Protein AF-A0A822CUG7-F1 (afdb_monomer)

Solvent-accessible surface area (backbone atoms only — not comparable to full-atom values): 12292 Å² total; per-residue (Å²): 123,65,68,71,50,48,65,60,43,55,60,20,50,31,54,18,31,29,61,62,68,76,32,56,58,72,76,38,12,60,48,45,31,52,51,54,53,49,50,50,58,40,71,57,76,61,91,85,56,52,71,68,58,54,53,52,27,50,57,49,40,55,51,46,42,60,63,59,63,72,40,64,67,62,45,52,52,20,50,48,34,6,49,74,20,42,54,9,36,51,60,47,49,76,66,53,49,54,50,42,55,51,52,51,53,49,56,53,50,52,52,53,50,52,56,57,58,53,71,76,55,92,73,92,78,85,79,76,84,78,78,81,85,78,80,90,70,83,90,66,46,46,64,50,49,32,52,58,43,63,49,88,74,83,77,94,66,72,72,69,51,54,52,52,53,53,48,53,55,50,33,55,54,50,47,54,54,51,46,55,60,48,53,77,80,41,77,79,45,60,77,43,29,63,54,48,44,71,75,48,21,83,80,17,80,60,61,24,57,50,45,72,74,76,109

Nearest PDB structures (foldseek):
  4tx5-assembly1_A  TM=2.137E-01  e=1.847E+00  Homo sapiens
  8auw-assembly1_D  TM=2.332E-01  e=8.025E+00  Homo sapiens
  6jx6-assembly1_A  TM=2.321E-01  e=9.295E+00  Homo sapiens

Foldseek 3Di:
DVLVVLVLCQQLQQQLCCLAPVDRHDLALVVLLVLLVLLVVLPDDDPPDDPVSVVSSVVVNVSSCVRPVVCVPSVLSSLLNNQLFLSSVLSDDPVSNVVSVVVVVVVVVVVVVVVVVVVVDDDDDDPDPPDDDDDDDDCCDSVNSSVPSSDPPDDDDPPVVVVVVVLQVVLVVVSVVLSVVVCVPDRHDNVCSVVSLVVCLVVNVPVSVVSVVVD

Sequence (215 aa):
MILSQLHLVLRPFFHATKAMSGRRYPSMGIAFYLLTRLKYFLQHHDKKESLMVKHFKQLLLAKFLYYFETDDDQMSLLKVHAYFDPVGFAALTDVEKRSVEQSIKIMVADEIFHSTEVTTTLLPTTTTIITTNTTNKSNTSAIDLFNEAIGEAAYEGSTIRQNTKATIINDIYNYRNYVTHFNLKHKPDIALSSIFWQSYGQQLPILGKLAQKIL

pLDDT: mean 70.35, std 17.79, range [28.02, 90.31]

Secondary structure (DSSP, 8-state):
-HHHHHHHHHHHHHHHHHHHHSSSS---HHHHHHHHHHHHHHH---TT--HHHHHHHHHHHHHHIIIIIS-HHHHHHHHHHHHTSHHHHHHS-HHHHHHHHHHHHHHHHHHHHHHHHHTTS---------------S----HHHHHHHHH-----S-HHHHHHHHHHHHHHHHHHHHHHHHHHTT----TTHHHHHHHHHGGG-TTHHHHHHHH-

Structure (mmCIF, N/CA/C/O backbone):
data_AF-A0A822CUG7-F1
#
_entry.id   AF-A0A822CUG7-F1
#
loop_
_atom_site.group_PDB
_atom_site.id
_atom_site.type_symbol
_atom_site.label_atom_id
_atom_site.label_alt_id
_atom_site.label_comp_id
_atom_site.label_asym_id
_atom_site.label_entity_id
_atom_site.label_seq_id
_atom_site.pdbx_PDB_ins_code
_atom_site.Cartn_x
_atom_site.Cartn_y
_atom_site.Cartn_z
_atom_site.occupancy
_atom_site.B_iso_or_equiv
_atom_site.auth_seq_id
_atom_site.auth_comp_id
_atom_site.auth_asym_id
_atom_site.auth_atom_id
_atom_site.pdbx_PDB_model_num
ATOM 1 N N . MET A 1 1 ? -16.943 4.090 17.040 1.00 54.12 1 MET A N 1
ATOM 2 C CA . MET A 1 1 ? -17.708 4.176 15.775 1.00 54.12 1 MET A CA 1
ATOM 3 C C . MET A 1 1 ? -16.882 3.847 14.519 1.00 54.12 1 MET A C 1
ATOM 5 O O . MET A 1 1 ? -17.454 3.313 13.587 1.00 54.12 1 MET A O 1
ATOM 9 N N . ILE A 1 2 ? -15.556 4.071 14.483 1.00 58.47 2 ILE A N 1
ATOM 10 C CA . ILE A 1 2 ? -14.697 3.723 13.320 1.00 58.47 2 ILE A CA 1
ATOM 11 C C . ILE A 1 2 ? -14.286 2.236 13.287 1.00 58.47 2 ILE A C 1
ATOM 13 O O . ILE A 1 2 ? -14.299 1.608 12.234 1.00 58.47 2 ILE A O 1
ATOM 17 N N . LEU A 1 3 ? -13.967 1.637 14.442 1.00 57.03 3 LEU A N 1
ATOM 18 C CA . LEU A 1 3 ? -13.530 0.234 14.514 1.00 57.03 3 LEU A CA 1
ATOM 19 C C . LEU A 1 3 ? -14.587 -0.753 13.989 1.00 57.03 3 LEU A C 1
ATOM 21 O O . LEU A 1 3 ? -14.257 -1.655 13.226 1.00 57.03 3 LEU A O 1
ATOM 25 N N . SER A 1 4 ? -15.857 -0.568 14.362 1.00 56.31 4 SER A N 1
ATOM 26 C CA . SER A 1 4 ? -16.959 -1.426 13.908 1.00 56.31 4 SER A CA 1
ATOM 27 C C . SER A 1 4 ? -17.117 -1.408 12.386 1.00 56.31 4 SER A C 1
ATOM 29 O O . SER A 1 4 ? -17.397 -2.444 11.794 1.00 56.31 4 SER A O 1
ATOM 31 N N . GLN A 1 5 ? -16.865 -0.263 11.745 1.00 64.62 5 GLN A N 1
ATOM 32 C CA . GLN A 1 5 ? -16.886 -0.139 10.288 1.00 64.62 5 GLN A CA 1
ATOM 33 C C . GLN A 1 5 ? -15.678 -0.813 9.634 1.00 64.62 5 GLN A C 1
ATOM 35 O O . GLN A 1 5 ? -15.817 -1.436 8.589 1.00 64.62 5 GLN A O 1
ATOM 40 N N . LEU A 1 6 ? -14.503 -0.769 10.263 1.00 63.19 6 LEU A N 1
ATOM 41 C CA . LEU A 1 6 ? -13.299 -1.406 9.729 1.00 63.19 6 LEU A CA 1
ATOM 42 C C . LEU A 1 6 ? -13.467 -2.929 9.576 1.00 63.19 6 LEU A C 1
ATOM 44 O O . LEU A 1 6 ? -13.055 -3.501 8.568 1.00 63.19 6 LEU A O 1
ATOM 48 N N . HIS A 1 7 ? -14.143 -3.578 10.530 1.00 65.88 7 HIS A N 1
ATOM 49 C CA . HIS A 1 7 ? -14.498 -4.999 10.427 1.00 65.88 7 HIS A CA 1
ATOM 50 C C . HIS A 1 7 ? -15.325 -5.314 9.176 1.00 65.88 7 HIS A C 1
ATOM 52 O O . HIS A 1 7 ? -15.129 -6.353 8.544 1.00 65.88 7 HIS A O 1
ATOM 58 N N . LEU A 1 8 ? -16.242 -4.406 8.837 1.00 61.25 8 LEU A N 1
ATOM 59 C CA . LEU A 1 8 ? -17.120 -4.521 7.681 1.00 61.25 8 LEU A CA 1
ATOM 60 C C . LEU A 1 8 ? -16.387 -4.254 6.367 1.00 61.25 8 LEU A C 1
ATOM 62 O O . LEU A 1 8 ? -16.899 -4.645 5.335 1.00 61.25 8 LEU A O 1
ATOM 66 N N . VAL A 1 9 ? -15.205 -3.633 6.375 1.00 68.12 9 VAL A N 1
ATOM 67 C CA . VAL A 1 9 ? -14.460 -3.301 5.147 1.00 68.12 9 VAL A CA 1
ATOM 68 C C . VAL A 1 9 ? -13.380 -4.335 4.827 1.00 68.12 9 VAL A C 1
ATOM 70 O O . VAL A 1 9 ? -13.188 -4.669 3.662 1.00 68.12 9 VAL A O 1
ATOM 73 N N . LEU A 1 10 ? -12.694 -4.887 5.836 1.00 68.25 10 LEU A N 1
ATOM 74 C CA . LEU A 1 10 ? -11.539 -5.772 5.616 1.00 68.25 10 LEU A CA 1
ATOM 75 C C . LEU A 1 10 ? -11.879 -7.034 4.813 1.00 68.25 10 LEU A C 1
ATOM 77 O O . LEU A 1 10 ? -11.175 -7.380 3.865 1.00 68.25 10 LEU A O 1
ATOM 81 N N . ARG A 1 11 ? -12.962 -7.722 5.187 1.00 69.00 11 ARG A N 1
ATOM 82 C CA . ARG A 1 11 ? -13.379 -8.962 4.521 1.00 69.00 11 ARG A CA 1
ATOM 83 C C . ARG A 1 11 ? -13.872 -8.694 3.090 1.00 69.00 11 ARG A C 1
ATOM 85 O O . ARG A 1 11 ? -13.393 -9.375 2.183 1.00 69.00 11 ARG A O 1
ATOM 92 N N . PRO A 1 12 ? -14.754 -7.709 2.850 1.00 62.31 12 PRO A N 1
ATOM 93 C CA . PRO A 1 12 ? -15.119 -7.303 1.497 1.00 62.31 12 PRO A CA 1
ATOM 94 C C . PRO A 1 12 ? -13.949 -6.923 0.608 1.00 62.31 12 PRO A C 1
ATOM 96 O O . PRO A 1 12 ? -13.854 -7.405 -0.515 1.00 62.31 12 PRO A O 1
ATOM 99 N N . PHE A 1 13 ? -13.029 -6.108 1.121 1.00 68.69 13 PHE A N 1
ATOM 100 C CA . PHE A 1 13 ? -11.872 -5.642 0.366 1.00 68.69 13 PHE A CA 1
ATOM 101 C C . PHE A 1 13 ? -10.978 -6.800 -0.096 1.00 68.69 13 PHE A C 1
ATOM 103 O O . PHE A 1 13 ? -10.557 -6.838 -1.254 1.00 68.69 13 PHE A O 1
ATOM 110 N N . PHE A 1 14 ? -10.749 -7.779 0.784 1.00 70.94 14 PHE A N 1
ATOM 111 C CA . PHE A 1 14 ? -10.034 -9.008 0.450 1.00 70.94 14 PHE A CA 1
ATOM 112 C C . PHE A 1 14 ? -10.728 -9.788 -0.675 1.00 70.94 14 PHE A C 1
ATOM 114 O O . PHE A 1 14 ? -10.104 -10.108 -1.687 1.00 70.94 14 PHE A O 1
ATOM 121 N N . HIS A 1 15 ? -12.022 -10.084 -0.522 1.00 65.88 15 HIS A N 1
ATOM 122 C CA . HIS A 1 15 ? -12.757 -10.880 -1.509 1.00 65.88 15 HIS A CA 1
ATOM 123 C C . HIS A 1 15 ? -12.846 -10.176 -2.859 1.00 65.88 15 HIS A C 1
ATOM 125 O O . HIS A 1 15 ? -12.656 -10.810 -3.895 1.00 65.88 15 HIS A O 1
ATOM 131 N N . ALA A 1 16 ? -13.065 -8.866 -2.841 1.00 63.03 16 ALA A N 1
ATOM 132 C CA . ALA A 1 16 ? -13.163 -8.068 -4.041 1.00 63.03 16 ALA A CA 1
ATOM 133 C C . ALA A 1 16 ? -11.828 -8.015 -4.799 1.00 63.03 16 ALA A C 1
ATOM 135 O O . ALA A 1 16 ? -11.783 -8.258 -6.003 1.00 63.03 16 ALA A O 1
ATOM 136 N N . THR A 1 17 ? -10.712 -7.806 -4.093 1.00 65.38 17 THR A N 1
ATOM 137 C CA . THR A 1 17 ? -9.390 -7.808 -4.738 1.00 65.38 17 THR A CA 1
ATOM 138 C C . THR A 1 17 ? -9.040 -9.186 -5.299 1.00 65.38 17 THR A C 1
ATOM 140 O O . THR A 1 17 ? -8.538 -9.292 -6.426 1.00 65.38 17 THR A O 1
ATOM 143 N N . LYS A 1 18 ? -9.388 -10.246 -4.557 1.00 66.88 18 LYS A N 1
ATOM 144 C CA . LYS A 1 18 ? -9.176 -11.632 -4.982 1.00 66.88 18 LYS A CA 1
ATOM 145 C C . LYS A 1 18 ? -9.977 -11.964 -6.235 1.00 66.88 18 LYS A C 1
ATOM 147 O O . LYS A 1 18 ? -9.432 -12.587 -7.138 1.00 66.88 18 LYS A O 1
ATOM 152 N N . ALA A 1 19 ? -11.222 -11.504 -6.319 1.00 60.12 19 ALA A N 1
ATOM 153 C CA . ALA A 1 19 ? -12.057 -11.672 -7.504 1.00 60.12 19 ALA A CA 1
ATOM 154 C C . ALA A 1 19 ? -11.515 -10.908 -8.724 1.00 60.12 19 ALA A C 1
ATOM 156 O O . ALA A 1 19 ? -11.548 -11.427 -9.834 1.00 60.12 19 ALA A O 1
ATOM 157 N N . MET A 1 20 ? -10.993 -9.694 -8.528 1.00 61.12 20 MET A N 1
ATOM 158 C CA . MET A 1 20 ? -10.559 -8.827 -9.631 1.00 61.12 20 MET A CA 1
ATOM 159 C C . MET A 1 20 ? -9.178 -9.152 -10.196 1.00 61.12 20 MET A C 1
ATOM 161 O O . MET A 1 20 ? -8.928 -8.912 -11.372 1.00 61.12 20 MET A O 1
ATOM 165 N N . SER A 1 21 ? -8.264 -9.641 -9.363 1.00 65.12 21 SER A N 1
ATOM 166 C CA . SER A 1 21 ? -6.846 -9.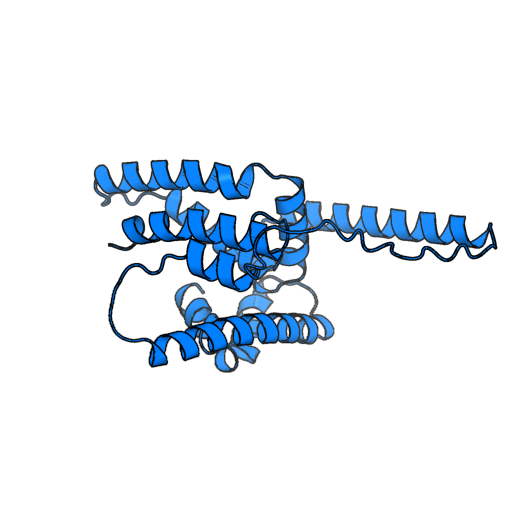771 -9.732 1.00 65.12 21 SER A CA 1
ATOM 167 C C . SER A 1 21 ? -6.231 -11.120 -9.376 1.00 65.12 21 SER A C 1
ATOM 169 O O . SER A 1 21 ? -5.046 -11.335 -9.617 1.00 65.12 21 SER A O 1
ATOM 171 N N . GLY A 1 22 ? -6.993 -12.011 -8.735 1.00 69.69 22 GLY A N 1
ATOM 172 C CA . GLY A 1 22 ? -6.460 -13.234 -8.132 1.00 69.69 22 GLY A CA 1
ATOM 173 C C . GLY A 1 22 ? -5.575 -12.986 -6.903 1.00 69.69 22 GLY A C 1
ATOM 174 O O . GLY A 1 22 ? -5.072 -13.938 -6.313 1.00 69.69 22 GLY A O 1
ATOM 175 N N . ARG A 1 23 ? -5.387 -11.724 -6.492 1.00 76.25 23 ARG A N 1
ATOM 176 C CA . ARG A 1 23 ? -4.506 -11.292 -5.399 1.00 76.25 23 ARG A CA 1
ATOM 177 C C . ARG A 1 23 ? -5.313 -10.893 -4.163 1.00 76.25 23 ARG A C 1
ATOM 179 O O . ARG A 1 23 ? -6.435 -10.418 -4.273 1.00 76.25 23 ARG A O 1
ATOM 186 N N . ARG A 1 24 ? -4.742 -11.036 -2.967 1.00 73.69 24 ARG A N 1
ATOM 187 C CA . ARG A 1 24 ? -5.425 -10.747 -1.687 1.00 73.69 24 ARG A CA 1
ATOM 188 C C . ARG A 1 24 ? -5.662 -9.251 -1.431 1.00 73.69 24 ARG A C 1
ATOM 190 O O . ARG A 1 24 ? -6.610 -8.886 -0.746 1.00 73.69 24 ARG A O 1
ATOM 197 N N . TYR A 1 25 ? -4.804 -8.399 -1.983 1.00 72.06 25 TYR A N 1
ATOM 198 C CA . TYR A 1 25 ? -4.838 -6.936 -1.921 1.00 72.06 25 TYR A CA 1
ATOM 199 C C . TYR A 1 25 ? -4.155 -6.303 -3.151 1.00 72.06 25 TYR A C 1
ATOM 201 O O . TYR A 1 25 ? -3.416 -6.993 -3.859 1.00 72.06 25 TYR A O 1
ATOM 209 N N . PRO A 1 26 ? -4.384 -5.006 -3.439 1.00 69.50 26 PRO A N 1
ATOM 210 C CA . PRO A 1 26 ? -3.776 -4.345 -4.588 1.00 69.50 26 PRO A CA 1
ATOM 211 C C . PRO A 1 26 ? -2.257 -4.217 -4.437 1.00 69.50 26 PRO A C 1
ATOM 213 O O . PRO A 1 26 ? -1.772 -3.717 -3.424 1.00 69.50 26 PRO A O 1
ATOM 216 N N . SER A 1 27 ? -1.510 -4.587 -5.476 1.00 69.00 27 SER A N 1
ATOM 217 C CA . SER A 1 27 ? -0.052 -4.419 -5.550 1.00 69.00 27 SER A CA 1
ATOM 218 C C . SER A 1 27 ? 0.323 -2.998 -5.997 1.00 69.00 27 SER A C 1
ATOM 220 O O . SER A 1 27 ? 0.848 -2.789 -7.085 1.00 69.00 27 SER A O 1
ATOM 222 N N . MET A 1 28 ? -0.026 -1.991 -5.193 1.00 77.19 28 MET A N 1
ATOM 223 C CA . MET A 1 28 ? 0.365 -0.588 -5.405 1.00 77.19 28 MET A CA 1
ATOM 224 C C . MET A 1 28 ? 1.138 -0.084 -4.192 1.00 77.19 28 MET A C 1
ATOM 226 O O . MET A 1 28 ? 0.769 -0.419 -3.070 1.00 77.19 28 MET A O 1
ATOM 230 N N . GLY A 1 29 ? 2.159 0.751 -4.384 1.00 74.88 29 GLY A N 1
ATOM 231 C CA . GLY A 1 29 ? 3.014 1.192 -3.279 1.00 74.88 29 GLY A CA 1
ATOM 232 C C . GLY A 1 29 ? 2.263 1.919 -2.158 1.00 74.88 29 GLY A C 1
ATOM 233 O O . GLY A 1 29 ? 2.469 1.615 -0.984 1.00 74.88 29 GLY A O 1
ATOM 234 N N . ILE A 1 30 ? 1.278 2.757 -2.491 1.00 76.81 30 ILE A N 1
ATOM 235 C CA . ILE A 1 30 ? 0.368 3.348 -1.492 1.00 76.81 30 ILE A CA 1
ATOM 236 C C . ILE A 1 30 ? -0.416 2.318 -0.662 1.00 76.81 30 ILE A C 1
ATOM 238 O O . ILE A 1 30 ? -0.733 2.574 0.500 1.00 76.81 30 ILE A O 1
ATOM 242 N N . ALA A 1 31 ? -0.723 1.138 -1.212 1.00 82.00 31 ALA A N 1
ATOM 243 C CA . ALA A 1 31 ? -1.417 0.092 -0.463 1.00 82.00 31 ALA A CA 1
ATOM 244 C C . ALA A 1 31 ? -0.533 -0.448 0.669 1.00 82.00 31 ALA A C 1
ATOM 246 O O . ALA A 1 31 ? -1.040 -0.689 1.762 1.00 82.00 31 ALA A O 1
ATOM 247 N N . PHE A 1 32 ? 0.784 -0.541 0.453 1.00 86.50 32 PHE A N 1
ATOM 248 C CA . PHE A 1 32 ? 1.738 -0.879 1.509 1.00 86.50 32 PHE A CA 1
ATOM 249 C C . PHE A 1 32 ? 1.688 0.137 2.645 1.00 86.50 32 PHE A C 1
ATOM 251 O O . PHE A 1 32 ? 1.502 -0.236 3.801 1.00 86.50 32 PHE A O 1
ATOM 258 N N . TYR A 1 33 ? 1.761 1.427 2.311 1.00 83.44 33 TYR A N 1
ATOM 259 C CA . TYR A 1 33 ? 1.669 2.503 3.294 1.00 83.44 33 TYR A CA 1
ATOM 260 C C . TYR A 1 33 ? 0.384 2.402 4.134 1.00 83.44 33 TYR A C 1
ATOM 262 O O . TYR A 1 33 ? 0.432 2.449 5.366 1.00 83.44 33 TYR A O 1
ATOM 270 N N . LEU A 1 34 ? -0.767 2.213 3.480 1.00 82.25 34 LEU A N 1
ATOM 271 C CA . LEU A 1 34 ? -2.064 2.107 4.155 1.00 82.25 34 LEU A CA 1
ATOM 272 C C . LEU A 1 34 ? -2.153 0.873 5.061 1.00 82.25 34 LEU A C 1
ATOM 274 O O . LEU A 1 34 ? -2.636 0.985 6.190 1.00 82.25 34 LEU A O 1
ATOM 278 N N . LEU A 1 35 ? -1.671 -0.284 4.601 1.00 86.00 35 LEU A N 1
ATOM 279 C CA . LEU A 1 35 ? -1.644 -1.516 5.394 1.00 86.00 35 LEU A CA 1
ATOM 280 C C . LEU A 1 35 ? -0.734 -1.369 6.618 1.00 86.00 35 LEU A C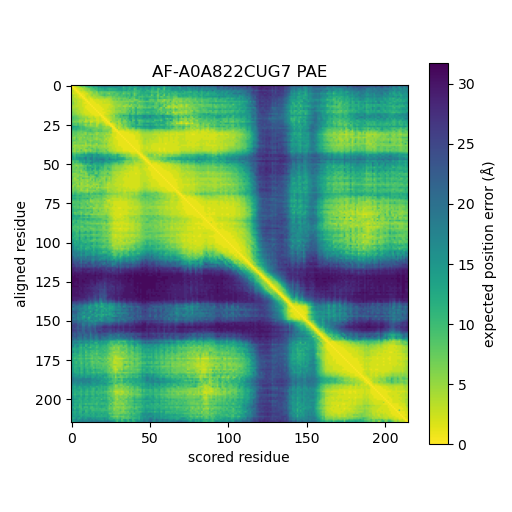 1
ATOM 282 O O . LEU A 1 35 ? -1.151 -1.702 7.728 1.00 86.00 35 LEU A O 1
ATOM 286 N N . THR A 1 36 ? 0.458 -0.797 6.452 1.00 85.62 36 THR A N 1
ATOM 287 C CA . THR A 1 36 ? 1.404 -0.555 7.550 1.00 85.62 36 THR A CA 1
ATOM 288 C C . THR A 1 36 ? 0.832 0.418 8.582 1.00 85.62 36 THR A C 1
ATOM 290 O O . THR A 1 36 ? 0.885 0.149 9.786 1.00 85.62 36 THR A O 1
ATOM 293 N N . ARG A 1 37 ? 0.204 1.517 8.141 1.00 82.31 37 ARG A N 1
ATOM 294 C CA . ARG A 1 37 ? -0.492 2.461 9.036 1.00 82.31 37 ARG A CA 1
ATOM 295 C C . ARG A 1 37 ? -1.644 1.796 9.786 1.00 82.31 37 ARG A C 1
ATOM 297 O O . ARG A 1 37 ? -1.807 2.024 10.986 1.00 82.31 37 ARG A O 1
ATOM 304 N N . LEU A 1 38 ? -2.426 0.964 9.101 1.00 84.62 38 LEU A N 1
ATOM 305 C CA . LEU A 1 38 ? -3.537 0.244 9.713 1.00 84.62 38 LEU A CA 1
ATOM 306 C C . LEU A 1 38 ? -3.048 -0.753 10.767 1.00 84.62 38 LEU A C 1
ATOM 308 O O . LEU A 1 38 ? -3.567 -0.767 11.882 1.00 84.62 38 LEU A O 1
ATOM 312 N N . LYS A 1 39 ? -2.016 -1.538 10.445 1.00 88.19 39 LYS A N 1
ATOM 313 C CA . LYS A 1 39 ? -1.367 -2.456 11.386 1.00 88.19 39 LYS A CA 1
ATOM 314 C C . LYS A 1 39 ? -0.873 -1.713 12.622 1.00 88.19 39 LYS A C 1
ATOM 316 O O . LYS A 1 39 ? -1.206 -2.107 13.739 1.00 88.19 39 LYS A O 1
ATOM 321 N N . TYR A 1 40 ? -0.157 -0.606 12.423 1.00 86.19 40 TYR A N 1
ATOM 322 C CA . TYR A 1 40 ? 0.342 0.228 13.513 1.00 86.19 40 TYR A CA 1
ATOM 323 C C . TYR A 1 40 ? -0.793 0.686 14.436 1.00 86.19 40 TYR A C 1
ATOM 325 O O . TYR A 1 40 ? -0.704 0.517 15.652 1.00 86.19 40 TYR A O 1
ATOM 333 N N . PHE A 1 41 ? -1.890 1.190 13.863 1.00 85.69 41 PHE A N 1
ATOM 334 C CA . PHE A 1 41 ? -3.069 1.617 14.617 1.00 85.69 41 PHE A CA 1
ATOM 335 C C . PHE A 1 41 ? -3.729 0.477 15.412 1.00 85.69 41 PHE A C 1
ATOM 337 O O . PHE A 1 41 ? -4.199 0.695 16.531 1.00 85.69 41 PHE A O 1
ATOM 344 N N . LEU A 1 42 ? -3.781 -0.731 14.844 1.00 85.88 42 LEU A N 1
ATOM 345 C CA . LEU A 1 42 ? -4.353 -1.907 15.505 1.00 85.88 42 LEU A CA 1
ATOM 346 C C . LEU A 1 42 ? -3.456 -2.445 16.629 1.00 85.88 42 LEU A C 1
ATOM 348 O O . LEU A 1 42 ? -3.979 -2.966 17.611 1.00 85.88 42 LEU A O 1
ATOM 352 N N . GLN A 1 43 ? -2.134 -2.305 16.503 1.00 87.62 43 GLN A N 1
ATOM 353 C CA . GLN A 1 43 ? -1.156 -2.741 17.506 1.00 87.62 43 GLN A CA 1
ATOM 354 C C . GLN A 1 43 ? -0.978 -1.740 18.654 1.00 87.62 43 GLN A C 1
ATOM 356 O O . GLN A 1 43 ? -0.697 -2.141 19.782 1.00 87.62 43 GLN A O 1
ATOM 361 N N . HIS A 1 44 ? -1.125 -0.442 18.384 1.00 85.19 44 HIS A N 1
ATOM 362 C CA . HIS A 1 44 ? -0.920 0.593 19.392 1.00 85.19 44 HIS A CA 1
ATOM 363 C C . HIS A 1 44 ? -2.197 0.846 20.195 1.00 85.19 44 HIS A C 1
ATOM 365 O O . HIS A 1 44 ? -3.258 1.174 19.651 1.00 85.19 44 HIS A O 1
ATOM 371 N N . HIS A 1 45 ? -2.064 0.725 21.514 1.00 80.50 45 HIS A N 1
ATOM 372 C CA . HIS A 1 45 ? -3.125 0.975 22.480 1.00 80.50 45 HIS A CA 1
ATOM 373 C C . HIS A 1 45 ? -2.837 2.251 23.264 1.00 80.50 45 HIS A C 1
ATOM 375 O O . HIS A 1 45 ? -1.807 2.356 23.933 1.00 80.50 45 HIS A O 1
ATOM 381 N N . ASP A 1 46 ? -3.769 3.201 23.235 1.00 79.19 46 ASP A N 1
ATOM 382 C CA . ASP A 1 46 ? -3.713 4.343 24.146 1.00 79.19 46 ASP A CA 1
ATOM 383 C C . ASP A 1 46 ? -4.006 3.863 25.583 1.00 79.19 46 ASP A C 1
ATOM 385 O O . ASP A 1 46 ? -4.851 2.992 25.830 1.00 79.19 46 ASP A O 1
ATOM 389 N N . LYS A 1 47 ? -3.321 4.453 26.564 1.00 76.31 47 LYS A N 1
ATOM 390 C CA . LYS A 1 47 ? -3.585 4.224 27.990 1.00 76.31 47 LYS A CA 1
ATOM 391 C C . LYS A 1 47 ? -5.030 4.577 28.357 1.00 76.31 47 LYS A C 1
ATOM 393 O O . LYS A 1 47 ? -5.583 3.944 29.253 1.00 76.31 47 LYS A O 1
ATOM 398 N N . LYS A 1 48 ? -5.648 5.522 27.638 1.00 82.12 48 LYS A N 1
ATOM 399 C CA . LYS A 1 48 ? -7.041 5.960 27.832 1.00 82.12 48 LYS A CA 1
ATOM 400 C C . LYS A 1 48 ? -8.086 5.080 27.133 1.00 82.12 48 LYS A C 1
ATOM 402 O O . LYS A 1 48 ? -9.280 5.295 27.328 1.00 82.12 48 LYS A O 1
ATOM 407 N N . GLU A 1 49 ? -7.681 4.105 26.315 1.00 84.50 49 GLU A N 1
ATOM 408 C CA . GLU A 1 49 ? -8.631 3.225 25.624 1.00 84.50 49 GLU A CA 1
ATOM 409 C C . GLU A 1 49 ? -9.342 2.272 26.590 1.00 84.50 49 GLU A C 1
ATOM 411 O O . GLU A 1 49 ? -8.717 1.635 27.445 1.00 84.50 49 GLU A O 1
ATOM 416 N N . SER A 1 50 ? -10.652 2.110 26.386 1.00 86.12 50 SER A N 1
ATOM 417 C CA . SER A 1 50 ? -11.447 1.127 27.116 1.00 86.12 50 SER A CA 1
ATOM 418 C C . SER A 1 50 ? -11.018 -0.303 26.778 1.00 86.12 50 SER A C 1
ATOM 420 O O . SER A 1 50 ? -10.552 -0.597 25.673 1.00 86.12 50 SER A O 1
ATOM 422 N N . LEU A 1 51 ? -11.223 -1.222 27.725 1.00 86.50 51 LEU A N 1
ATOM 423 C CA . LEU A 1 51 ? -10.909 -2.645 27.556 1.00 86.50 51 LEU A CA 1
ATOM 424 C C . LEU A 1 51 ? -11.586 -3.238 26.306 1.00 86.50 51 LEU A C 1
ATOM 426 O O . LEU A 1 51 ? -10.974 -4.000 25.562 1.00 86.50 51 LEU A O 1
ATOM 430 N N . MET A 1 52 ? -12.827 -2.821 26.035 1.00 85.31 52 MET A N 1
ATOM 431 C CA . MET A 1 52 ? -13.596 -3.252 24.867 1.00 85.31 52 MET A CA 1
ATOM 432 C C . MET A 1 52 ? -12.924 -2.846 23.548 1.00 85.31 52 MET A C 1
ATOM 434 O O . MET A 1 52 ? -12.843 -3.652 22.623 1.00 85.31 52 MET A O 1
ATOM 438 N N . VAL A 1 53 ? -12.407 -1.616 23.457 1.00 84.81 53 VAL A N 1
ATOM 439 C CA . VAL A 1 53 ? -11.705 -1.129 22.257 1.00 84.81 53 VAL A CA 1
ATOM 440 C C . VAL A 1 53 ? -10.405 -1.897 22.045 1.00 84.81 53 VAL A C 1
ATOM 442 O O . VAL A 1 53 ? -10.118 -2.300 20.917 1.00 84.81 53 VAL A O 1
ATOM 445 N N . LYS A 1 54 ? -9.657 -2.167 23.121 1.00 84.81 54 LYS A N 1
ATOM 446 C CA . LYS A 1 54 ? -8.422 -2.966 23.062 1.00 84.81 54 LYS A CA 1
ATOM 447 C C . LYS A 1 54 ? -8.697 -4.381 22.557 1.00 84.81 54 LYS A C 1
ATOM 449 O O . LYS A 1 54 ? -8.034 -4.836 21.627 1.00 84.81 54 LYS A O 1
ATOM 454 N N . HIS A 1 55 ? -9.726 -5.032 23.097 1.00 86.25 55 HIS A N 1
ATOM 455 C CA . HIS A 1 55 ? -10.139 -6.364 22.659 1.00 86.25 55 HIS A CA 1
ATOM 456 C C . HIS A 1 55 ? -10.568 -6.376 21.183 1.00 86.25 55 HIS A C 1
ATOM 458 O O . HIS A 1 55 ? -10.150 -7.234 20.406 1.00 86.25 55 HIS A O 1
ATOM 464 N N . PHE A 1 56 ? -11.339 -5.376 20.751 1.00 84.56 56 PHE A N 1
ATOM 465 C CA . PHE A 1 56 ? -11.775 -5.285 19.359 1.00 84.56 56 PHE A CA 1
ATOM 466 C C . PHE A 1 56 ? -10.610 -5.024 18.390 1.00 84.56 56 PHE A C 1
ATOM 468 O O . PHE A 1 56 ? -10.567 -5.614 17.310 1.00 84.56 56 PHE A O 1
ATOM 475 N N . LYS A 1 57 ? -9.632 -4.192 18.777 1.00 88.19 57 LYS A N 1
ATOM 476 C CA . LYS A 1 57 ? -8.385 -3.999 18.016 1.00 88.19 57 LYS A CA 1
ATOM 477 C C . LYS A 1 57 ? -7.603 -5.303 17.869 1.00 88.19 57 LYS A C 1
ATOM 479 O O . LYS A 1 57 ? -7.177 -5.609 16.761 1.00 88.19 57 LYS A O 1
ATOM 484 N N . GLN A 1 58 ? -7.476 -6.095 18.934 1.00 89.25 58 GLN A N 1
ATOM 485 C CA . GLN A 1 58 ? -6.802 -7.399 18.878 1.00 89.25 58 GLN A CA 1
ATOM 486 C C . GLN A 1 58 ? -7.507 -8.378 17.929 1.00 89.25 58 GLN A C 1
ATOM 488 O O . GLN A 1 58 ? -6.851 -9.020 17.109 1.00 89.25 58 GLN A O 1
ATOM 493 N N . LEU A 1 59 ? -8.842 -8.450 17.973 1.00 87.62 59 LEU A N 1
ATOM 494 C CA . LEU A 1 59 ? -9.615 -9.284 17.044 1.00 87.62 59 LEU A CA 1
ATOM 495 C C . LEU A 1 59 ? -9.436 -8.843 15.585 1.00 87.62 59 LEU A C 1
ATOM 497 O O . LEU A 1 59 ? -9.298 -9.675 14.685 1.00 87.62 59 LEU A O 1
ATOM 501 N N . LEU A 1 60 ? -9.431 -7.533 15.338 1.00 86.38 60 LEU A N 1
ATOM 502 C CA . LEU A 1 60 ? -9.173 -6.982 14.011 1.00 86.38 60 L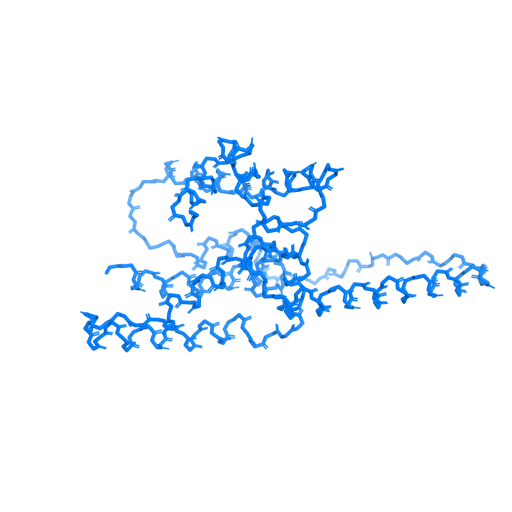EU A CA 1
ATOM 503 C C . LEU A 1 60 ? -7.742 -7.239 13.547 1.00 86.38 60 LEU A C 1
ATOM 505 O O . LEU A 1 60 ? -7.549 -7.551 12.376 1.00 86.38 60 LEU A O 1
ATOM 509 N N . LEU A 1 61 ? -6.763 -7.148 14.447 1.00 90.31 61 LEU A N 1
ATOM 510 C CA . LEU A 1 61 ? -5.368 -7.444 14.148 1.00 90.31 61 LEU A CA 1
ATOM 511 C C . LEU A 1 61 ? -5.206 -8.901 13.713 1.00 90.31 61 LEU A C 1
ATOM 513 O O . LEU A 1 61 ? -4.592 -9.153 12.684 1.00 90.31 61 LEU A O 1
ATOM 517 N N . ALA A 1 62 ? -5.821 -9.852 14.421 1.00 87.62 62 ALA A N 1
ATOM 518 C CA . ALA A 1 62 ? -5.783 -11.262 14.030 1.00 87.62 62 ALA A CA 1
ATOM 519 C C . ALA A 1 62 ? -6.345 -11.484 12.612 1.00 87.62 62 ALA A C 1
ATOM 521 O O . ALA A 1 62 ? -5.735 -12.175 11.796 1.00 87.62 62 ALA A O 1
ATOM 522 N N . LYS A 1 63 ? -7.474 -10.839 12.281 1.00 84.56 63 LYS A N 1
ATOM 523 C CA . LYS A 1 63 ? -8.045 -10.892 10.924 1.00 84.56 63 LYS A CA 1
ATOM 524 C C . LYS A 1 63 ? -7.153 -10.213 9.887 1.00 84.56 63 LYS A C 1
ATOM 526 O O . LYS A 1 63 ? -7.015 -10.723 8.782 1.00 84.56 63 LYS A O 1
ATOM 531 N N . PHE A 1 64 ? -6.560 -9.075 10.231 1.00 87.88 64 PHE A N 1
ATOM 532 C CA . PHE A 1 64 ? -5.629 -8.360 9.366 1.00 87.88 64 PHE A CA 1
ATOM 533 C C . PHE A 1 64 ? -4.428 -9.246 9.013 1.00 87.88 64 PHE A C 1
ATOM 535 O O . PHE A 1 64 ? -4.157 -9.457 7.834 1.00 87.88 64 PHE A O 1
ATOM 542 N N . LEU A 1 65 ? -3.767 -9.836 10.012 1.00 87.94 65 LEU A N 1
ATOM 543 C CA . LEU A 1 65 ? -2.621 -10.720 9.789 1.00 87.94 65 LEU A CA 1
ATOM 544 C C . LEU A 1 65 ? -3.003 -11.903 8.894 1.00 87.94 65 LEU A C 1
ATOM 546 O O . LEU A 1 65 ? -2.303 -12.198 7.930 1.00 87.94 65 LEU A O 1
ATOM 550 N N . TYR A 1 66 ? -4.165 -12.514 9.143 1.00 85.00 66 TYR A N 1
ATOM 551 C CA . TYR A 1 66 ? -4.668 -13.601 8.309 1.00 85.00 66 TYR A CA 1
ATOM 552 C C . TYR A 1 66 ? -4.859 -13.189 6.840 1.00 85.00 66 TYR A C 1
ATOM 554 O O . TYR A 1 66 ? -4.435 -13.917 5.946 1.00 85.00 66 TYR A O 1
ATOM 562 N N . TYR A 1 67 ? -5.469 -12.034 6.565 1.00 78.81 67 TYR A N 1
ATOM 563 C CA . TYR A 1 67 ? -5.761 -11.626 5.187 1.00 78.81 67 TYR A CA 1
ATOM 564 C C . TYR A 1 67 ? -4.549 -11.075 4.427 1.00 78.81 67 TYR A C 1
ATOM 566 O O . TYR A 1 67 ? -4.466 -11.292 3.215 1.00 78.81 67 TYR A O 1
ATOM 574 N N . PHE A 1 68 ? -3.633 -10.379 5.106 1.00 79.75 68 PHE A N 1
ATOM 575 C CA . PHE A 1 68 ? -2.578 -9.600 4.446 1.00 79.75 68 PHE A CA 1
ATOM 576 C C . PHE A 1 68 ? -1.159 -10.146 4.652 1.00 79.75 68 PHE A C 1
ATOM 578 O O . PHE A 1 68 ? -0.327 -9.933 3.775 1.00 79.75 68 PHE A O 1
ATOM 585 N N . GLU A 1 69 ? -0.873 -10.859 5.748 1.00 81.62 69 GLU A N 1
ATOM 586 C CA . GLU A 1 69 ? 0.495 -11.301 6.096 1.00 81.62 69 GLU A CA 1
ATOM 587 C C . GLU A 1 69 ? 0.731 -12.808 5.968 1.00 81.62 69 GLU A C 1
ATOM 589 O O . GLU A 1 69 ? 1.847 -13.260 6.157 1.00 81.62 69 GLU A O 1
ATOM 594 N N . THR A 1 70 ? -0.278 -13.605 5.611 1.00 83.19 70 THR A N 1
ATOM 595 C CA . THR A 1 70 ? -0.089 -15.051 5.366 1.00 83.19 70 THR A CA 1
ATOM 596 C C . THR A 1 70 ? 0.379 -15.378 3.940 1.00 83.19 70 THR A C 1
ATOM 598 O O . THR A 1 70 ? 0.402 -16.544 3.558 1.00 83.19 70 THR A O 1
ATOM 601 N N . ASP A 1 71 ? 0.678 -14.366 3.124 1.00 84.06 71 ASP A N 1
ATOM 602 C CA . ASP A 1 71 ? 1.116 -14.500 1.730 1.00 84.06 71 ASP A CA 1
ATOM 603 C C . ASP A 1 71 ? 2.420 -13.723 1.534 1.00 84.06 71 ASP A C 1
ATOM 605 O O . ASP A 1 71 ? 2.411 -12.533 1.196 1.00 84.06 71 ASP A O 1
ATOM 609 N N . ASP A 1 72 ? 3.536 -14.388 1.833 1.00 83.44 72 ASP A N 1
ATOM 610 C CA . ASP A 1 72 ? 4.867 -13.774 1.829 1.00 83.44 72 ASP A CA 1
ATOM 611 C C . ASP A 1 72 ? 5.284 -13.311 0.429 1.00 83.44 72 ASP A C 1
ATOM 613 O O . ASP A 1 72 ? 5.898 -12.250 0.288 1.00 83.44 72 ASP A O 1
ATOM 617 N N . ASP A 1 73 ? 4.887 -14.043 -0.613 1.00 81.56 73 ASP A N 1
ATOM 618 C CA . ASP A 1 73 ? 5.175 -13.696 -2.006 1.00 81.56 73 ASP A CA 1
ATOM 619 C C . ASP A 1 73 ? 4.459 -12.406 -2.403 1.00 81.56 73 ASP A C 1
ATOM 621 O O . ASP A 1 73 ? 5.065 -11.471 -2.940 1.00 81.56 73 ASP A O 1
ATOM 625 N N . GLN A 1 74 ? 3.160 -12.315 -2.103 1.00 83.81 74 GLN A N 1
ATOM 626 C CA . GLN A 1 74 ? 2.399 -11.112 -2.403 1.00 83.81 74 GLN A CA 1
ATOM 627 C C . GLN A 1 74 ? 2.877 -9.909 -1.575 1.00 83.81 74 GLN A C 1
ATOM 629 O O . GLN A 1 74 ? 2.899 -8.784 -2.088 1.00 83.81 74 GLN A O 1
ATOM 634 N N . MET A 1 75 ? 3.297 -10.135 -0.328 1.00 86.31 75 MET A N 1
ATOM 635 C CA . MET A 1 75 ? 3.837 -9.079 0.530 1.00 86.31 75 MET A CA 1
ATOM 636 C C . MET A 1 75 ? 5.188 -8.588 0.012 1.00 86.31 75 MET A C 1
ATOM 638 O O . MET A 1 75 ? 5.431 -7.382 -0.041 1.00 86.31 75 MET A O 1
ATOM 642 N N . SER A 1 76 ? 6.044 -9.505 -0.431 1.00 85.25 76 SER A N 1
ATOM 643 C CA . SER A 1 76 ? 7.333 -9.180 -1.044 1.00 85.25 76 SER A CA 1
ATOM 644 C C . SER A 1 76 ? 7.142 -8.361 -2.319 1.00 85.25 76 SER A C 1
ATOM 646 O O . SER A 1 76 ? 7.755 -7.303 -2.470 1.00 85.25 76 SER A O 1
ATOM 648 N N . LEU A 1 77 ? 6.207 -8.764 -3.184 1.00 84.25 77 LEU A N 1
ATOM 649 C CA . LEU A 1 77 ? 5.841 -7.997 -4.377 1.00 84.25 77 LEU A CA 1
ATOM 650 C C . LEU A 1 77 ? 5.327 -6.595 -4.017 1.00 84.25 77 LEU A C 1
ATOM 652 O O . LEU A 1 77 ? 5.707 -5.603 -4.639 1.00 84.25 77 LEU A O 1
ATOM 656 N N . LEU A 1 78 ? 4.483 -6.484 -2.991 1.00 86.88 78 LEU A N 1
ATOM 657 C CA . LEU A 1 78 ? 3.970 -5.198 -2.534 1.00 86.88 78 LEU A CA 1
ATOM 658 C C . LEU A 1 78 ? 5.085 -4.282 -2.004 1.00 86.88 78 LEU A C 1
ATOM 660 O O . LEU A 1 78 ? 5.057 -3.085 -2.289 1.00 86.88 78 LEU A O 1
ATOM 664 N N . LYS A 1 79 ? 6.082 -4.825 -1.298 1.00 87.56 79 LYS A N 1
ATOM 665 C CA . LYS A 1 79 ? 7.271 -4.074 -0.861 1.00 87.56 79 LYS A CA 1
ATOM 666 C C . LYS A 1 79 ? 8.105 -3.576 -2.042 1.00 87.56 79 LYS A C 1
ATOM 668 O O . LYS A 1 79 ? 8.568 -2.439 -2.007 1.00 87.56 79 LYS A O 1
ATOM 673 N N . VAL A 1 80 ? 8.236 -4.369 -3.109 1.00 84.38 80 VAL A N 1
ATOM 674 C CA . VAL A 1 80 ? 8.875 -3.926 -4.363 1.00 84.38 80 VAL A CA 1
ATOM 675 C C . VAL A 1 80 ? 8.109 -2.752 -4.975 1.00 84.38 80 VAL A C 1
ATOM 677 O O . VAL A 1 80 ? 8.707 -1.725 -5.289 1.00 84.38 80 VAL A O 1
ATOM 680 N N . HIS A 1 81 ? 6.780 -2.839 -5.076 1.00 84.62 81 HIS A N 1
ATOM 681 C CA . HIS A 1 81 ? 5.973 -1.711 -5.557 1.00 84.62 81 HIS A CA 1
ATOM 682 C C . HIS A 1 81 ? 6.073 -0.481 -4.651 1.00 84.62 81 HIS A C 1
ATOM 684 O O . HIS A 1 81 ? 6.092 0.639 -5.152 1.00 84.62 81 HIS A O 1
ATOM 690 N N . ALA A 1 82 ? 6.149 -0.677 -3.333 1.00 87.44 82 ALA A N 1
ATOM 691 C CA . ALA A 1 82 ? 6.345 0.399 -2.371 1.00 87.44 82 ALA A CA 1
ATOM 692 C C . ALA A 1 82 ? 7.701 1.086 -2.545 1.00 87.44 82 ALA A C 1
ATOM 694 O O . ALA A 1 82 ? 7.775 2.298 -2.411 1.00 87.44 82 ALA A O 1
ATOM 695 N N . TYR A 1 83 ? 8.754 0.350 -2.897 1.00 86.88 83 TYR A N 1
ATOM 696 C CA . TYR A 1 83 ? 10.083 0.921 -3.110 1.00 86.88 83 TYR A CA 1
ATOM 697 C C . TYR A 1 83 ? 10.117 1.936 -4.261 1.00 86.88 83 TYR A C 1
ATOM 699 O O . TYR A 1 83 ? 10.807 2.947 -4.181 1.00 86.88 83 TYR A O 1
ATOM 707 N N . PHE A 1 84 ? 9.329 1.708 -5.311 1.00 83.06 84 PHE A N 1
ATOM 708 C CA . PHE A 1 84 ? 9.197 2.646 -6.428 1.00 83.06 84 PHE A CA 1
ATOM 709 C C . PHE A 1 84 ? 8.097 3.691 -6.220 1.00 83.06 84 PHE A C 1
ATOM 711 O O . PHE A 1 84 ? 7.778 4.440 -7.132 1.00 83.06 84 PHE A O 1
ATOM 718 N N . ASP A 1 85 ? 7.481 3.758 -5.053 1.00 85.06 85 ASP A N 1
ATOM 719 C CA . ASP A 1 85 ? 6.404 4.694 -4.763 1.00 85.06 85 ASP A CA 1
ATOM 720 C C . ASP A 1 85 ? 6.901 5.691 -3.715 1.00 85.06 85 ASP A C 1
ATOM 722 O O . ASP A 1 85 ? 7.360 5.253 -2.667 1.00 85.06 85 ASP A O 1
ATOM 726 N N . PRO A 1 86 ? 6.819 7.016 -3.920 1.00 81.56 86 PRO A N 1
ATOM 727 C CA . PRO A 1 86 ? 7.334 7.978 -2.940 1.00 81.56 86 PRO A CA 1
ATOM 728 C C . PRO A 1 86 ? 6.754 7.783 -1.529 1.00 81.56 86 PRO A C 1
ATOM 730 O O . PRO A 1 86 ? 7.446 7.956 -0.526 1.00 81.56 86 PRO A O 1
ATOM 733 N N . VAL A 1 87 ? 5.481 7.390 -1.445 1.00 80.81 87 VAL A N 1
ATOM 734 C CA . VAL A 1 87 ? 4.750 7.194 -0.187 1.00 80.81 87 VAL A CA 1
ATOM 735 C C . VAL A 1 87 ? 5.041 5.816 0.392 1.00 80.81 87 VAL A C 1
ATOM 737 O O . VAL A 1 87 ? 5.266 5.679 1.597 1.00 80.81 87 VAL A O 1
ATOM 740 N N . GLY A 1 88 ? 5.065 4.798 -0.467 1.00 83.25 88 GLY A N 1
ATOM 741 C CA . GLY A 1 88 ? 5.461 3.443 -0.098 1.00 83.25 88 GLY A CA 1
ATOM 742 C C . GLY A 1 88 ? 6.899 3.382 0.423 1.00 83.25 88 GLY A C 1
ATOM 743 O O . GLY A 1 88 ? 7.149 2.764 1.456 1.00 83.25 88 GLY A O 1
ATOM 744 N N . PHE A 1 89 ? 7.822 4.091 -0.225 1.00 84.00 89 PHE A N 1
ATOM 745 C CA . PHE A 1 89 ? 9.246 4.118 0.090 1.00 84.00 89 PHE A CA 1
ATOM 746 C C . PHE A 1 89 ? 9.496 4.720 1.470 1.00 84.00 89 PHE A C 1
ATOM 748 O O . PHE A 1 89 ? 10.294 4.193 2.247 1.00 84.00 89 PHE A O 1
ATOM 755 N N . ALA A 1 90 ? 8.759 5.779 1.810 1.00 84.31 90 ALA A N 1
ATOM 756 C CA . ALA A 1 90 ? 8.790 6.377 3.140 1.00 84.31 90 ALA A CA 1
ATOM 757 C C . ALA A 1 90 ? 8.250 5.438 4.239 1.00 84.31 90 ALA A C 1
ATOM 759 O O . ALA A 1 90 ? 8.646 5.573 5.394 1.00 84.31 90 ALA A O 1
ATOM 760 N N . ALA A 1 91 ? 7.368 4.487 3.903 1.00 85.12 91 ALA A N 1
ATOM 761 C CA . ALA A 1 91 ? 6.856 3.489 4.848 1.00 85.12 91 ALA A CA 1
ATOM 762 C C . ALA A 1 91 ? 7.753 2.254 5.014 1.00 85.12 91 ALA A C 1
ATOM 764 O O . ALA A 1 91 ? 7.560 1.513 5.979 1.00 85.12 91 ALA A O 1
ATOM 765 N N . LEU A 1 92 ? 8.700 2.006 4.106 1.00 87.44 92 LEU A N 1
ATOM 766 C CA . LEU A 1 92 ? 9.638 0.891 4.235 1.00 87.44 92 LEU A CA 1
ATOM 767 C C . LEU A 1 92 ? 10.693 1.192 5.305 1.00 87.44 92 LEU A C 1
ATOM 769 O O . LEU A 1 92 ? 11.272 2.282 5.352 1.00 87.44 92 LEU A O 1
ATOM 773 N N . THR A 1 93 ? 11.009 0.191 6.122 1.00 88.31 93 THR A N 1
ATOM 774 C CA . THR A 1 93 ? 12.191 0.244 6.992 1.00 88.31 93 THR A CA 1
ATOM 775 C C . THR A 1 93 ? 13.476 0.135 6.168 1.00 88.31 93 THR A C 1
ATOM 777 O O . THR A 1 93 ? 13.486 -0.415 5.068 1.00 88.31 93 THR A O 1
ATOM 780 N N . ASP A 1 94 ? 14.607 0.592 6.705 1.00 86.50 94 ASP A N 1
ATOM 781 C CA . ASP A 1 94 ? 15.889 0.514 5.983 1.00 86.50 94 ASP A CA 1
ATOM 782 C C . ASP A 1 94 ? 16.374 -0.926 5.760 1.00 86.50 94 ASP A C 1
ATOM 784 O O . ASP A 1 94 ? 17.172 -1.196 4.862 1.00 86.50 94 ASP A O 1
ATOM 788 N N . VAL A 1 95 ? 15.901 -1.873 6.573 1.00 88.44 95 VAL A N 1
ATOM 789 C CA . VAL A 1 95 ? 16.129 -3.307 6.348 1.00 88.44 95 VAL A CA 1
ATOM 790 C C . VAL A 1 95 ? 15.307 -3.789 5.153 1.00 88.44 95 VAL A C 1
ATOM 792 O O . VAL A 1 95 ? 15.843 -4.463 4.277 1.00 88.44 95 VAL A O 1
ATOM 795 N N . GLU A 1 96 ? 14.034 -3.400 5.073 1.00 89.38 96 GLU A N 1
ATOM 796 C CA . GLU A 1 96 ? 13.166 -3.761 3.951 1.00 89.38 96 GLU A CA 1
ATOM 797 C C . GLU A 1 96 ? 13.627 -3.128 2.639 1.00 89.38 96 GLU A C 1
ATOM 799 O O . GLU A 1 96 ? 13.636 -3.819 1.627 1.00 89.38 96 GLU A O 1
ATOM 804 N N . LYS A 1 97 ? 14.089 -1.871 2.648 1.00 87.38 97 LYS A N 1
ATOM 805 C CA . LYS A 1 97 ? 14.663 -1.224 1.455 1.00 87.38 97 LYS A CA 1
ATOM 806 C C . LYS A 1 97 ? 15.853 -2.011 0.915 1.00 87.38 97 LYS A C 1
ATOM 808 O O . LYS A 1 97 ? 15.867 -2.364 -0.258 1.00 87.38 97 LYS A O 1
ATOM 813 N N . ARG A 1 98 ? 16.808 -2.364 1.783 1.00 87.38 98 ARG A N 1
ATOM 814 C CA . ARG A 1 98 ? 17.981 -3.169 1.401 1.00 87.38 98 ARG A CA 1
ATOM 815 C C . ARG A 1 98 ? 17.594 -4.559 0.896 1.00 87.38 98 ARG A C 1
ATOM 817 O O . ARG A 1 98 ? 18.176 -5.047 -0.068 1.00 87.38 98 ARG A O 1
ATOM 824 N N . SER A 1 99 ? 16.606 -5.193 1.525 1.00 87.88 99 SER A N 1
ATOM 825 C CA . SER A 1 99 ? 16.089 -6.498 1.096 1.00 87.88 99 SER A CA 1
ATOM 826 C C . SER A 1 99 ? 15.413 -6.428 -0.279 1.00 87.88 99 SER A C 1
ATOM 828 O O . SER A 1 99 ? 15.663 -7.285 -1.129 1.00 87.88 99 SER A O 1
ATOM 830 N N . VAL A 1 100 ? 14.616 -5.386 -0.530 1.00 87.56 100 VAL A N 1
ATOM 831 C CA . VAL A 1 100 ? 13.987 -5.136 -1.832 1.00 87.56 100 VAL A CA 1
ATOM 832 C C . VAL A 1 100 ? 15.041 -4.856 -2.901 1.00 87.56 100 VAL A C 1
ATOM 834 O O . VAL A 1 100 ? 14.995 -5.470 -3.962 1.00 87.56 100 VAL A O 1
ATOM 837 N N . GLU A 1 101 ? 16.033 -4.009 -2.616 1.00 85.69 101 GLU A N 1
ATOM 838 C CA . GLU A 1 101 ? 17.148 -3.744 -3.534 1.00 85.69 101 GLU A CA 1
ATOM 839 C C . GLU A 1 101 ? 17.893 -5.020 -3.917 1.00 85.69 101 GLU A C 1
ATOM 841 O O . GLU A 1 101 ? 18.206 -5.223 -5.089 1.00 85.69 101 GLU A O 1
ATOM 846 N N . GLN A 1 102 ? 18.166 -5.893 -2.946 1.00 82.12 102 GLN A N 1
ATOM 847 C CA . GLN A 1 102 ? 18.825 -7.166 -3.215 1.00 82.12 102 GLN A CA 1
ATOM 848 C C . GLN A 1 102 ? 17.953 -8.085 -4.078 1.00 82.12 102 GLN A C 1
ATOM 850 O O . GLN A 1 102 ? 18.463 -8.712 -5.003 1.00 82.12 102 GLN A O 1
ATOM 855 N N . SER A 1 103 ? 16.645 -8.120 -3.821 1.00 81.69 103 SER A N 1
ATOM 856 C CA . SER A 1 103 ? 15.693 -8.915 -4.607 1.00 81.69 103 SER A CA 1
ATOM 857 C C . SER A 1 103 ? 15.613 -8.425 -6.055 1.00 81.69 103 SER A C 1
ATOM 859 O O . SER A 1 103 ? 15.663 -9.231 -6.977 1.00 81.69 103 SER A O 1
ATOM 861 N N . ILE A 1 104 ? 15.577 -7.104 -6.266 1.00 82.94 104 ILE A N 1
ATOM 862 C CA . ILE A 1 104 ? 15.599 -6.495 -7.604 1.00 82.94 104 ILE A CA 1
ATOM 863 C C . ILE A 1 104 ? 16.910 -6.824 -8.324 1.00 82.94 104 ILE A C 1
ATOM 865 O O . ILE A 1 104 ? 16.885 -7.190 -9.494 1.00 82.94 104 ILE A O 1
ATOM 869 N N . LYS A 1 105 ? 18.056 -6.730 -7.638 1.00 78.88 105 LYS A N 1
ATOM 870 C CA . LYS A 1 105 ? 19.360 -7.078 -8.226 1.00 78.88 105 LYS A CA 1
ATOM 871 C C . LYS A 1 105 ? 19.410 -8.529 -8.694 1.00 78.88 105 LYS A C 1
ATOM 873 O O . LYS A 1 105 ? 19.945 -8.773 -9.767 1.00 78.88 105 LYS A O 1
ATOM 878 N N . ILE A 1 106 ? 18.857 -9.459 -7.913 1.00 77.75 106 ILE A N 1
ATOM 879 C CA . ILE A 1 106 ? 18.766 -10.876 -8.290 1.00 77.75 106 ILE A CA 1
ATOM 880 C C . ILE A 1 106 ? 17.871 -11.031 -9.522 1.00 77.75 106 ILE A C 1
ATOM 882 O O . ILE A 1 106 ? 18.327 -11.575 -10.517 1.00 77.75 106 ILE A O 1
ATOM 886 N N . MET A 1 107 ? 16.662 -10.458 -9.511 1.00 75.56 107 MET A N 1
ATOM 887 C CA . MET A 1 107 ? 15.738 -10.535 -10.654 1.00 75.56 107 MET A CA 1
ATOM 888 C C . MET A 1 107 ? 16.355 -9.988 -11.948 1.00 75.56 107 MET A C 1
ATOM 890 O O . MET A 1 107 ? 16.228 -10.604 -13.001 1.00 75.56 107 MET A O 1
ATOM 894 N N . VAL A 1 108 ? 17.054 -8.851 -11.870 1.00 74.38 108 VAL A N 1
ATOM 895 C CA . VAL A 1 108 ? 17.734 -8.251 -13.027 1.00 74.38 108 VAL A CA 1
ATOM 896 C C . VAL A 1 108 ? 18.926 -9.100 -13.471 1.00 74.38 108 VAL A C 1
ATOM 898 O O . VAL A 1 108 ? 19.145 -9.257 -14.668 1.00 74.38 108 VAL A O 1
ATOM 901 N N . ALA A 1 109 ? 19.701 -9.660 -12.537 1.00 70.69 109 ALA A N 1
ATOM 902 C CA . ALA A 1 109 ? 20.811 -10.550 -12.871 1.00 70.69 109 ALA A CA 1
ATOM 903 C C . ALA A 1 109 ? 20.322 -11.832 -13.564 1.00 70.69 109 ALA A C 1
ATOM 905 O O . ALA A 1 109 ? 20.916 -12.230 -14.565 1.00 70.69 109 ALA A O 1
ATOM 906 N N . ASP A 1 110 ? 19.221 -12.417 -13.089 1.00 68.31 110 ASP A N 1
ATOM 907 C CA . ASP 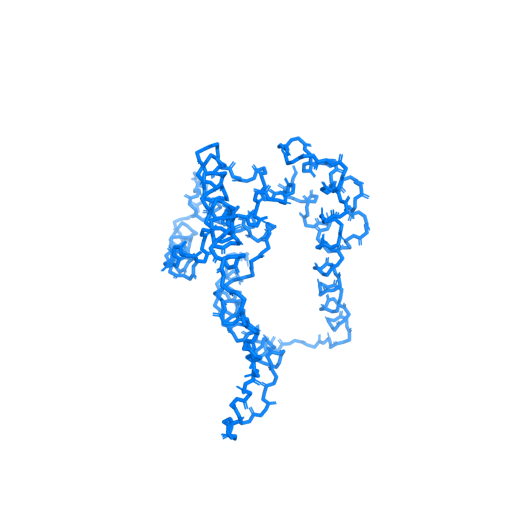A 1 110 ? 18.586 -13.597 -13.683 1.00 68.31 110 ASP A CA 1
ATOM 908 C C . ASP A 1 110 ? 18.031 -13.288 -15.086 1.00 68.31 110 ASP A C 1
ATOM 910 O O . ASP A 1 110 ? 18.219 -14.067 -16.019 1.00 68.31 110 ASP A O 1
ATOM 914 N N . GLU A 1 111 ? 17.410 -12.120 -15.281 1.00 67.62 111 GLU A N 1
ATOM 915 C CA . GLU A 1 111 ? 16.899 -11.686 -16.589 1.00 67.62 111 GLU A CA 1
ATOM 916 C C . GLU A 1 111 ? 18.033 -11.416 -17.594 1.00 67.62 111 GLU A C 1
ATOM 918 O O . GLU A 1 111 ? 17.935 -11.794 -18.765 1.00 67.62 111 GLU A O 1
ATOM 923 N N . ILE A 1 112 ? 19.145 -10.825 -17.143 1.00 64.25 112 ILE A N 1
ATOM 924 C CA . ILE A 1 112 ? 20.354 -10.645 -17.960 1.00 64.25 112 ILE A CA 1
ATOM 925 C C . ILE A 1 112 ? 20.969 -12.006 -18.310 1.00 64.25 112 ILE A C 1
ATOM 927 O O . ILE A 1 112 ? 21.354 -12.226 -19.461 1.00 64.25 112 ILE A O 1
ATOM 931 N N . PHE A 1 113 ? 21.041 -12.933 -17.354 1.00 56.47 113 PHE A N 1
ATOM 932 C CA . PHE A 1 113 ? 21.584 -14.274 -17.566 1.00 56.47 113 PHE A CA 1
ATOM 933 C C . PHE A 1 113 ? 20.752 -15.063 -18.589 1.00 56.47 113 PHE A C 1
ATOM 935 O O . PHE A 1 113 ? 21.300 -15.558 -19.576 1.00 56.47 113 PHE A O 1
ATOM 942 N N . HIS A 1 114 ? 19.424 -15.067 -18.452 1.00 57.38 114 HIS A N 1
ATOM 943 C CA . HIS A 1 114 ? 18.528 -15.704 -19.419 1.00 57.38 114 HIS A CA 1
ATOM 944 C C . HIS A 1 114 ? 18.531 -15.013 -20.789 1.00 57.38 114 HIS A C 1
ATOM 946 O O . HIS A 1 114 ? 18.497 -15.689 -21.815 1.00 57.38 114 HIS A O 1
ATOM 952 N N . SER A 1 115 ? 18.659 -13.686 -20.849 1.00 51.62 115 SER A N 1
ATOM 953 C CA . SER A 1 115 ? 18.827 -12.970 -22.126 1.00 51.62 115 SER A CA 1
ATOM 954 C C . SER A 1 115 ? 20.144 -13.340 -22.825 1.00 51.62 115 SER A C 1
ATOM 956 O O . SER A 1 115 ? 20.218 -13.375 -24.056 1.00 51.62 115 SER A O 1
ATOM 958 N N . THR A 1 116 ? 21.180 -13.676 -22.052 1.00 51.19 116 THR A N 1
ATOM 959 C CA . THR A 1 116 ? 22.484 -14.114 -22.569 1.00 51.19 116 THR A CA 1
ATOM 960 C C . THR A 1 116 ? 22.439 -15.563 -23.077 1.00 51.19 116 THR A C 1
ATOM 962 O O . THR A 1 116 ? 23.029 -15.852 -24.117 1.00 51.19 116 THR A O 1
ATOM 965 N N . GLU A 1 117 ? 21.678 -16.455 -22.431 1.00 44.94 117 GLU A N 1
ATOM 966 C CA . GLU A 1 117 ? 21.449 -17.838 -22.899 1.00 44.94 117 GLU A CA 1
ATOM 967 C C . GLU A 1 117 ? 20.529 -17.924 -24.132 1.00 44.94 117 GLU A C 1
ATOM 969 O O . GLU A 1 117 ? 20.734 -18.760 -25.013 1.00 44.94 117 GLU A O 1
ATOM 974 N N . VAL A 1 118 ? 19.538 -17.036 -24.258 1.00 44.59 118 VAL A N 1
ATOM 975 C CA . VAL A 1 118 ? 18.638 -17.007 -25.429 1.00 44.59 118 VAL A CA 1
ATOM 976 C C . VAL A 1 118 ? 19.349 -16.464 -26.678 1.00 44.59 118 VAL A C 1
ATOM 978 O O . VAL A 1 118 ? 18.997 -16.819 -27.802 1.00 44.59 118 VAL A O 1
ATOM 981 N N . THR A 1 119 ? 20.416 -15.674 -26.515 1.00 40.00 119 THR A N 1
ATOM 982 C CA . THR A 1 119 ? 21.196 -15.155 -27.654 1.00 40.00 119 THR A CA 1
ATOM 983 C C . THR A 1 119 ? 22.055 -16.243 -28.330 1.00 40.00 119 THR A C 1
ATOM 985 O O . THR A 1 119 ? 22.437 -16.087 -29.490 1.00 40.00 119 THR A O 1
ATOM 988 N N . THR A 1 120 ? 22.318 -17.382 -27.674 1.00 40.19 120 THR A N 1
ATOM 989 C CA . THR A 1 120 ? 23.076 -18.511 -28.257 1.00 40.19 120 THR A CA 1
ATOM 990 C C . THR A 1 120 ? 22.206 -19.614 -28.868 1.00 40.19 120 THR A C 1
ATOM 992 O O . THR A 1 120 ? 22.747 -20.541 -29.470 1.00 40.19 120 THR A O 1
ATOM 995 N N . THR A 1 121 ? 20.874 -19.513 -28.814 1.00 37.78 121 THR A N 1
ATOM 996 C CA . THR A 1 121 ? 19.965 -20.494 -29.432 1.00 37.78 121 THR A CA 1
ATOM 997 C C . THR A 1 121 ? 18.837 -19.812 -30.215 1.00 37.78 121 THR A C 1
ATOM 999 O O . THR A 1 121 ? 17.720 -19.616 -29.750 1.00 37.78 121 THR A O 1
ATOM 1002 N N . LEU A 1 122 ? 19.138 -19.457 -31.467 1.00 40.03 122 LEU A N 1
ATOM 1003 C CA . LEU A 1 122 ? 18.153 -19.023 -32.460 1.00 40.03 122 LEU A CA 1
ATOM 1004 C C . LEU A 1 122 ? 17.171 -20.159 -32.804 1.00 40.03 122 LEU A C 1
ATOM 1006 O O . LEU A 1 122 ? 17.548 -21.077 -33.526 1.00 40.03 122 LEU A O 1
ATOM 1010 N N . LEU A 1 123 ? 15.906 -20.047 -32.379 1.00 32.84 123 LEU A N 1
ATOM 1011 C CA . LEU A 1 123 ? 14.711 -20.371 -33.184 1.00 32.84 123 LEU A CA 1
ATOM 1012 C C . LEU A 1 123 ? 13.430 -19.838 -32.498 1.00 32.84 123 LEU A C 1
ATOM 1014 O O . LEU A 1 123 ? 13.260 -20.022 -31.292 1.00 32.84 123 LEU A O 1
ATOM 1018 N N . PRO A 1 124 ? 12.512 -19.176 -33.231 1.00 38.41 124 PRO A N 1
ATOM 1019 C CA . PRO A 1 124 ? 11.320 -18.578 -32.650 1.00 38.41 124 PRO A CA 1
ATOM 1020 C C . PRO A 1 124 ? 10.216 -19.629 -32.521 1.00 38.41 124 PRO A C 1
ATOM 1022 O O . PRO A 1 124 ? 9.688 -20.108 -33.524 1.00 38.41 124 PRO A O 1
ATOM 1025 N N . THR A 1 125 ? 9.812 -19.947 -31.292 1.00 31.48 125 THR A N 1
ATOM 1026 C CA . THR A 1 125 ? 8.551 -20.663 -31.061 1.00 31.48 125 THR A CA 1
ATOM 1027 C C . THR A 1 125 ? 7.499 -19.659 -30.627 1.00 31.48 125 THR A C 1
ATOM 1029 O O . THR A 1 125 ? 7.559 -19.076 -29.547 1.00 31.48 125 THR A O 1
ATOM 1032 N N . THR A 1 126 ? 6.548 -19.421 -31.522 1.00 34.28 126 THR A N 1
ATOM 1033 C CA . THR A 1 126 ? 5.345 -18.632 -31.289 1.00 34.28 126 THR A CA 1
ATOM 1034 C C . THR A 1 126 ? 4.513 -19.303 -30.198 1.00 34.28 126 THR A C 1
ATOM 1036 O O . THR A 1 126 ? 3.840 -20.298 -30.454 1.00 34.28 126 THR A O 1
ATOM 1039 N N . THR A 1 127 ? 4.535 -18.774 -28.976 1.00 31.77 127 THR A N 1
ATOM 1040 C CA . THR A 1 127 ? 3.616 -19.234 -27.930 1.00 31.77 127 THR A CA 1
ATOM 1041 C C . THR A 1 127 ? 2.285 -18.510 -28.093 1.00 31.77 127 THR A C 1
ATOM 1043 O O . THR A 1 127 ? 2.074 -17.407 -27.592 1.00 31.77 127 THR A O 1
ATOM 1046 N N . THR A 1 128 ? 1.379 -19.134 -28.840 1.00 29.69 128 THR A N 1
ATOM 1047 C CA . THR A 1 128 ? -0.043 -18.793 -28.866 1.00 29.69 128 THR A CA 1
ATOM 1048 C C . THR A 1 128 ? -0.613 -18.945 -27.455 1.00 29.69 128 THR A C 1
ATOM 1050 O O . THR A 1 128 ? -0.625 -20.042 -26.899 1.00 29.69 128 THR A O 1
ATOM 1053 N N . ILE A 1 129 ? -1.095 -17.850 -26.863 1.00 30.22 129 ILE A N 1
ATOM 1054 C CA . ILE A 1 129 ? -1.869 -17.893 -25.619 1.00 30.22 129 ILE A CA 1
ATOM 1055 C C . ILE A 1 129 ? -3.217 -18.536 -25.953 1.00 30.22 129 ILE A C 1
ATOM 1057 O O . ILE A 1 129 ? -4.104 -17.901 -26.521 1.00 30.22 129 ILE A O 1
ATOM 1061 N N . ILE A 1 130 ? -3.358 -19.818 -25.624 1.00 28.02 130 ILE A N 1
ATOM 1062 C CA . ILE A 1 130 ? -4.632 -20.530 -25.673 1.00 28.02 130 ILE A CA 1
ATOM 1063 C C . ILE A 1 130 ? -5.479 -20.008 -24.511 1.00 28.02 130 ILE A C 1
ATOM 1065 O O . ILE A 1 130 ? -5.242 -20.333 -23.349 1.00 28.02 130 ILE A O 1
ATOM 1069 N N . THR A 1 131 ? -6.464 -19.169 -24.824 1.00 29.20 131 THR A N 1
ATOM 1070 C CA . THR A 1 131 ? -7.539 -18.817 -23.895 1.00 29.20 131 THR A CA 1
ATOM 1071 C C . THR A 1 131 ? -8.409 -20.056 -23.705 1.00 29.20 131 THR A C 1
ATOM 1073 O O . THR A 1 131 ? -9.149 -20.455 -24.604 1.00 29.20 131 THR A O 1
ATOM 1076 N N . THR A 1 132 ? -8.298 -20.716 -22.554 1.00 28.62 132 THR A N 1
ATOM 1077 C CA . THR A 1 132 ? -9.201 -21.806 -22.190 1.00 28.62 132 THR A CA 1
ATOM 1078 C C . THR A 1 132 ? -10.570 -21.224 -21.853 1.00 28.62 132 THR A C 1
ATOM 1080 O O . THR A 1 132 ? -10.809 -20.680 -20.779 1.00 28.62 132 THR A O 1
ATOM 1083 N N . ASN A 1 133 ? -11.485 -21.340 -22.814 1.00 36.00 133 ASN A N 1
ATOM 1084 C CA . ASN A 1 133 ? -12.915 -21.190 -22.593 1.00 36.00 133 ASN A CA 1
ATOM 1085 C C . ASN A 1 133 ? -13.396 -22.318 -21.673 1.00 36.00 133 ASN A C 1
ATOM 1087 O O . ASN A 1 133 ? -13.663 -23.428 -22.134 1.00 36.00 133 ASN A O 1
ATOM 1091 N N . THR A 1 134 ? -13.538 -22.033 -20.382 1.00 30.14 134 THR A N 1
ATOM 1092 C CA . THR A 1 134 ? -14.338 -22.858 -19.472 1.00 30.14 134 THR A CA 1
ATOM 1093 C C . THR A 1 134 ? -15.690 -22.190 -19.255 1.00 30.14 134 THR A C 1
ATOM 1095 O O . THR A 1 134 ? -15.817 -21.097 -18.712 1.00 30.14 134 THR A O 1
ATOM 1098 N N . THR A 1 135 ? -16.702 -22.883 -19.751 1.00 37.31 135 THR A N 1
ATOM 1099 C CA . THR A 1 135 ? -18.119 -22.544 -19.828 1.00 37.31 135 THR A CA 1
ATOM 1100 C C . THR A 1 135 ? -18.810 -22.319 -18.478 1.00 37.31 135 THR A C 1
ATOM 1102 O O . THR A 1 135 ? -18.642 -23.098 -17.543 1.00 37.31 135 THR A O 1
ATOM 1105 N N . ASN A 1 136 ? -19.715 -21.333 -18.479 1.00 40.62 136 ASN A N 1
ATOM 1106 C CA . ASN A 1 136 ? -20.986 -21.264 -17.747 1.00 40.62 136 ASN A CA 1
ATOM 1107 C C . ASN A 1 136 ? -20.963 -21.425 -16.216 1.00 40.62 136 ASN A C 1
ATOM 1109 O O . ASN A 1 136 ? -21.433 -22.419 -15.665 1.00 40.62 136 ASN A O 1
ATOM 1113 N N . LYS A 1 137 ? -20.595 -20.345 -15.526 1.00 36.53 137 LYS A N 1
ATOM 1114 C CA . LYS A 1 137 ? -21.269 -19.879 -14.301 1.00 36.53 137 LYS A CA 1
ATOM 1115 C C . LYS A 1 137 ? -21.475 -18.376 -14.462 1.00 36.53 137 LYS A C 1
ATOM 1117 O O . LYS A 1 137 ? -20.600 -17.735 -15.027 1.00 36.53 137 LYS A O 1
ATOM 1122 N N . SER A 1 138 ? -22.651 -17.877 -14.073 1.00 42.03 138 SER A N 1
ATOM 1123 C CA . SER A 1 138 ? -23.136 -16.497 -14.257 1.00 42.03 138 SER A CA 1
ATOM 1124 C C . SER A 1 138 ? -22.013 -15.469 -14.423 1.00 42.03 138 SER A C 1
ATOM 1126 O O . SER A 1 138 ? -21.156 -15.369 -13.549 1.00 42.03 138 SER A O 1
ATOM 1128 N N . ASN A 1 139 ? -22.037 -14.718 -15.531 1.00 44.44 139 ASN A N 1
ATOM 1129 C CA . ASN A 1 139 ? -21.111 -13.622 -15.840 1.00 44.44 139 ASN A CA 1
ATOM 1130 C C . ASN A 1 139 ? -21.302 -12.449 -14.862 1.00 44.44 139 ASN A C 1
ATOM 1132 O O . ASN A 1 139 ? -21.691 -11.352 -15.250 1.00 44.44 139 ASN A O 1
ATOM 1136 N N . THR A 1 140 ? -21.068 -12.689 -13.580 1.00 46.84 140 THR A N 1
ATOM 1137 C CA . THR A 1 140 ? -20.930 -11.663 -12.562 1.00 46.84 140 THR A CA 1
ATOM 1138 C C . THR A 1 140 ? -19.558 -11.060 -12.812 1.00 46.84 140 THR A C 1
ATOM 1140 O O . THR A 1 140 ? -18.539 -11.736 -12.639 1.00 46.84 140 THR A O 1
ATOM 1143 N N . SER A 1 141 ? -19.511 -9.832 -13.327 1.00 52.06 141 SER A N 1
ATOM 1144 C CA . SER A 1 141 ? -18.230 -9.191 -13.605 1.00 52.06 141 SER A CA 1
ATOM 1145 C C . SER A 1 141 ? -17.437 -9.057 -12.302 1.00 52.06 141 SER A C 1
ATOM 1147 O O . SER A 1 141 ? -17.997 -9.019 -11.205 1.00 52.06 141 SER A O 1
ATOM 1149 N N . ALA A 1 142 ? -16.113 -8.950 -12.388 1.00 44.31 142 ALA A N 1
ATOM 1150 C CA . ALA A 1 142 ? -15.305 -8.730 -11.191 1.00 44.31 142 ALA A CA 1
ATOM 1151 C C . ALA A 1 142 ? -15.697 -7.434 -10.442 1.00 44.31 142 ALA A C 1
ATOM 1153 O O . ALA A 1 142 ? -15.490 -7.321 -9.235 1.00 44.31 142 ALA A O 1
ATOM 1154 N N . ILE A 1 143 ? -16.319 -6.488 -11.155 1.00 46.81 143 ILE A N 1
ATOM 1155 C CA . ILE A 1 143 ? -16.937 -5.277 -10.610 1.00 46.81 143 ILE A CA 1
ATOM 1156 C C . ILE A 1 143 ? -18.221 -5.616 -9.838 1.00 46.81 143 ILE A C 1
ATOM 1158 O O . ILE A 1 143 ? -18.431 -5.074 -8.757 1.00 46.81 143 ILE A O 1
ATOM 1162 N N . ASP A 1 144 ? -19.047 -6.534 -10.334 1.00 48.41 144 ASP A N 1
ATOM 1163 C CA . ASP A 1 144 ? -20.259 -6.998 -9.647 1.00 48.41 144 ASP A CA 1
ATOM 1164 C C . ASP A 1 144 ? -19.916 -7.772 -8.367 1.00 48.41 144 ASP A C 1
ATOM 1166 O O . ASP A 1 144 ? -20.509 -7.513 -7.325 1.00 48.41 144 ASP A O 1
ATOM 1170 N N . LEU A 1 145 ? -18.873 -8.610 -8.395 1.00 50.34 145 LEU A N 1
ATOM 1171 C CA . LEU A 1 145 ? -18.344 -9.285 -7.199 1.00 50.34 145 LEU A CA 1
ATOM 1172 C C . LEU A 1 145 ? -17.758 -8.292 -6.180 1.00 50.34 145 LEU A C 1
ATOM 1174 O O . LEU A 1 145 ? -17.905 -8.476 -4.972 1.00 50.34 145 LEU A O 1
ATOM 1178 N N . PHE A 1 146 ? -17.111 -7.219 -6.648 1.00 45.34 146 PHE A N 1
ATOM 1179 C CA . PHE A 1 146 ? -16.654 -6.118 -5.794 1.00 45.34 146 PHE A CA 1
ATOM 1180 C C . PHE A 1 146 ? -17.838 -5.361 -5.168 1.00 45.34 146 PHE A C 1
ATOM 1182 O O . PHE A 1 146 ? -17.808 -5.040 -3.978 1.00 45.34 146 PHE A O 1
ATOM 1189 N N . ASN A 1 147 ? -18.892 -5.108 -5.947 1.00 49.16 147 ASN A N 1
ATOM 1190 C CA . ASN A 1 147 ? -20.109 -4.439 -5.488 1.00 49.16 147 ASN A CA 1
ATOM 1191 C C . ASN A 1 147 ? -20.884 -5.282 -4.464 1.00 49.16 147 ASN A C 1
ATOM 1193 O O . ASN A 1 147 ? -21.320 -4.741 -3.449 1.00 49.16 147 ASN A O 1
ATOM 1197 N N . GLU A 1 148 ? -20.996 -6.591 -4.690 1.00 53.91 148 GLU A N 1
ATOM 1198 C CA . GLU A 1 148 ? -21.630 -7.545 -3.776 1.00 53.91 148 GLU A CA 1
ATOM 1199 C C . GLU A 1 148 ? -20.838 -7.671 -2.466 1.00 53.91 148 GLU A C 1
ATOM 1201 O O . GLU A 1 148 ? -21.409 -7.614 -1.376 1.00 53.91 148 GLU A O 1
ATOM 1206 N N . ALA A 1 149 ? -19.504 -7.750 -2.554 1.00 45.25 149 ALA A N 1
ATOM 1207 C CA . ALA A 1 149 ? -18.640 -7.887 -1.389 1.00 45.25 149 ALA A CA 1
ATOM 1208 C C . ALA A 1 149 ? -18.722 -6.672 -0.455 1.00 45.25 149 ALA A C 1
ATOM 1210 O O . ALA A 1 149 ? -18.797 -6.855 0.756 1.00 45.25 149 ALA A O 1
ATOM 1211 N N . ILE A 1 150 ? -18.725 -5.440 -0.984 1.00 45.31 150 ILE A N 1
ATOM 1212 C CA . ILE A 1 150 ? -18.793 -4.204 -0.173 1.00 45.31 150 ILE A CA 1
ATOM 1213 C C . ILE A 1 150 ? -20.156 -4.025 0.522 1.00 45.31 150 ILE A C 1
ATOM 1215 O O . ILE A 1 150 ? -20.269 -3.222 1.450 1.00 45.31 150 ILE A O 1
ATOM 1219 N N . GLY A 1 151 ? -21.151 -4.833 0.150 1.00 42.78 151 GLY A N 1
ATOM 1220 C CA . GLY A 1 151 ? -22.482 -4.845 0.730 1.00 42.78 151 GLY A CA 1
ATOM 1221 C C . GLY A 1 151 ? -23.338 -3.690 0.220 1.00 42.78 151 GLY A C 1
ATOM 1222 O O . GLY A 1 151 ? -23.111 -2.523 0.552 1.00 42.78 151 GLY A O 1
ATOM 1223 N N . GLU A 1 152 ? -24.410 -4.019 -0.500 1.00 45.88 152 GLU A N 1
ATOM 1224 C CA . GLU A 1 152 ? -25.620 -3.191 -0.549 1.00 45.88 152 GLU A CA 1
ATOM 1225 C C . GLU A 1 152 ? -26.326 -3.237 0.818 1.00 45.88 152 GLU A C 1
ATOM 1227 O O . GLU A 1 152 ? -27.437 -3.733 0.969 1.00 45.88 152 GLU A O 1
ATOM 1232 N N . ALA A 1 153 ? -25.678 -2.738 1.870 1.00 40.38 153 ALA A N 1
ATOM 1233 C CA . ALA A 1 153 ? -26.378 -2.457 3.114 1.00 40.38 153 ALA A CA 1
ATOM 1234 C C . ALA A 1 153 ? -27.090 -1.105 2.959 1.00 40.38 153 ALA A C 1
ATOM 1236 O O . ALA A 1 153 ? -26.497 -0.051 3.192 1.00 40.38 153 ALA A O 1
ATOM 1237 N N . ALA A 1 154 ? -28.327 -1.189 2.458 1.00 40.53 154 ALA A N 1
ATOM 1238 C CA . ALA A 1 154 ? -29.466 -0.291 2.653 1.00 40.53 154 ALA A CA 1
ATOM 1239 C C . ALA A 1 154 ? -29.143 1.118 3.178 1.00 40.53 154 ALA A C 1
ATOM 1241 O O . ALA A 1 154 ? -28.926 1.255 4.369 1.00 40.53 154 ALA A O 1
ATOM 1242 N N . TYR A 1 155 ? -29.169 2.146 2.323 1.00 40.88 155 TYR A N 1
ATOM 1243 C CA . TYR A 1 155 ? -29.543 3.533 2.661 1.00 40.88 155 TYR A CA 1
ATOM 1244 C C . TYR A 1 155 ? -29.681 4.338 1.354 1.00 40.88 155 TYR A C 1
ATOM 1246 O O . TYR A 1 155 ? -28.821 4.274 0.474 1.00 40.88 155 TYR A O 1
ATOM 1254 N N . GLU A 1 156 ? -30.794 5.058 1.223 1.00 40.91 156 GLU A N 1
ATOM 1255 C CA . GLU A 1 156 ? -31.197 5.882 0.077 1.00 40.91 156 GLU A CA 1
ATOM 1256 C C . GLU A 1 156 ? -30.108 6.892 -0.349 1.00 40.91 156 GLU A C 1
ATOM 1258 O O . GLU A 1 156 ? -29.570 7.624 0.480 1.00 40.91 156 GLU A O 1
ATOM 1263 N N . GLY A 1 157 ? -29.781 6.955 -1.651 1.00 42.09 157 GLY A N 1
ATOM 1264 C CA . GLY A 1 157 ? -28.888 7.985 -2.219 1.00 42.09 157 GLY A CA 1
ATOM 1265 C C . GLY A 1 157 ? -27.940 7.492 -3.323 1.00 42.09 157 GLY A C 1
ATOM 1266 O O . GLY A 1 157 ? -26.718 7.579 -3.190 1.00 42.09 157 GLY A O 1
ATOM 1267 N N . SER A 1 158 ? -28.476 6.949 -4.419 1.00 50.44 158 SER A N 1
ATOM 1268 C CA . SER A 1 158 ? -27.717 6.228 -5.459 1.00 50.44 158 SER A CA 1
ATOM 1269 C C . SER A 1 158 ? -26.835 7.105 -6.368 1.00 50.44 158 SER A C 1
ATOM 1271 O O . SER A 1 158 ? -25.773 6.654 -6.802 1.00 50.44 158 SER A O 1
ATOM 1273 N N . THR A 1 159 ? -27.187 8.369 -6.613 1.00 48.59 159 THR A N 1
ATOM 1274 C CA . THR A 1 159 ? -26.506 9.212 -7.620 1.00 48.59 159 THR A CA 1
ATOM 1275 C C . THR A 1 159 ? -25.190 9.827 -7.127 1.00 48.59 159 THR A C 1
ATOM 1277 O O . THR A 1 159 ? -24.204 9.883 -7.860 1.00 48.59 159 THR A O 1
ATOM 1280 N N . ILE A 1 160 ? -25.124 10.241 -5.856 1.00 48.78 160 ILE A N 1
ATOM 1281 C CA . ILE A 1 160 ? -23.926 10.874 -5.268 1.00 48.78 160 ILE A CA 1
ATOM 1282 C C . ILE A 1 160 ? -22.799 9.841 -5.084 1.00 48.78 160 ILE A C 1
ATOM 1284 O O . ILE A 1 160 ? -21.621 10.146 -5.276 1.00 48.78 160 ILE A O 1
ATOM 1288 N N . ARG A 1 161 ? -23.145 8.585 -4.765 1.00 48.59 161 ARG A N 1
ATOM 1289 C CA . ARG A 1 161 ? -22.169 7.508 -4.531 1.00 48.59 161 ARG A CA 1
ATOM 1290 C C . ARG A 1 161 ? -21.572 6.921 -5.810 1.00 48.59 161 ARG A C 1
ATOM 1292 O O . ARG A 1 161 ? -20.394 6.573 -5.780 1.00 48.59 161 ARG A O 1
ATOM 1299 N N . GLN A 1 162 ? -22.318 6.825 -6.915 1.00 52.56 162 GLN A N 1
ATOM 1300 C CA . GLN A 1 162 ? -21.745 6.411 -8.208 1.00 52.56 162 GLN A CA 1
ATOM 1301 C C . GLN A 1 162 ? -20.627 7.365 -8.646 1.00 52.56 162 GLN A C 1
ATOM 1303 O O . GLN A 1 162 ? -19.569 6.914 -9.082 1.00 52.56 162 GLN A O 1
ATOM 1308 N N . ASN A 1 163 ? -20.820 8.664 -8.408 1.00 61.34 163 ASN A N 1
ATOM 1309 C CA . ASN A 1 163 ? -19.827 9.684 -8.713 1.00 61.34 163 ASN A CA 1
ATOM 1310 C C . ASN A 1 163 ? -18.572 9.533 -7.831 1.00 61.34 163 ASN A C 1
ATOM 1312 O O . ASN A 1 163 ? -17.458 9.500 -8.338 1.00 61.34 163 ASN A O 1
ATOM 1316 N N . THR A 1 164 ? -18.729 9.303 -6.521 1.00 62.41 164 THR A N 1
ATOM 1317 C CA . THR A 1 164 ? -17.585 9.033 -5.627 1.00 62.41 164 THR A CA 1
ATOM 1318 C C . THR A 1 164 ? -16.822 7.764 -6.014 1.00 62.41 164 THR A C 1
ATOM 1320 O O . THR A 1 164 ? -15.595 7.767 -5.985 1.00 62.41 164 THR A O 1
ATOM 1323 N N . LYS A 1 165 ? -17.517 6.684 -6.398 1.00 62.03 165 LYS A N 1
ATOM 1324 C CA . LYS A 1 165 ? -16.876 5.436 -6.852 1.00 62.03 165 LYS A CA 1
ATOM 1325 C C . LYS A 1 165 ? -16.036 5.664 -8.113 1.00 62.03 165 LYS A C 1
ATOM 1327 O O . LYS A 1 165 ? -14.875 5.263 -8.140 1.00 62.03 165 LYS A O 1
ATOM 1332 N N . ALA A 1 166 ? -16.603 6.335 -9.117 1.00 66.69 166 ALA A N 1
ATOM 1333 C CA . ALA A 1 166 ? -15.894 6.686 -10.346 1.00 66.69 166 ALA A CA 1
ATOM 1334 C C . ALA A 1 166 ? -14.669 7.568 -10.054 1.00 66.69 166 ALA A C 1
ATOM 1336 O O . ALA A 1 166 ? -13.586 7.308 -10.576 1.00 66.69 166 ALA A O 1
ATOM 1337 N N . THR A 1 167 ? -14.806 8.532 -9.139 1.00 70.69 167 THR A N 1
ATOM 1338 C CA . THR A 1 167 ? -13.694 9.379 -8.694 1.00 70.69 167 THR A CA 1
ATOM 1339 C C . THR A 1 167 ? -12.587 8.576 -8.011 1.00 70.69 167 THR A C 1
ATOM 1341 O O . THR A 1 167 ? -11.427 8.806 -8.317 1.00 70.69 167 THR A O 1
ATOM 1344 N N . ILE A 1 168 ? -12.895 7.594 -7.150 1.00 68.94 168 ILE A N 1
ATOM 1345 C CA . ILE A 1 168 ? -11.862 6.741 -6.520 1.00 68.94 168 ILE A CA 1
ATOM 1346 C C . ILE A 1 168 ? -11.079 5.959 -7.578 1.00 68.94 168 ILE A C 1
ATOM 1348 O O . ILE A 1 168 ? -9.854 5.881 -7.511 1.00 68.94 168 ILE A O 1
ATOM 1352 N N . ILE A 1 169 ? -11.777 5.371 -8.551 1.00 69.62 169 ILE A N 1
ATOM 1353 C CA . ILE A 1 169 ? -11.141 4.591 -9.620 1.00 69.62 169 ILE A CA 1
ATOM 1354 C C . ILE A 1 169 ? -10.241 5.496 -10.470 1.00 69.62 169 ILE A C 1
ATOM 1356 O O . ILE A 1 169 ? -9.096 5.138 -10.748 1.00 69.62 169 ILE A O 1
ATOM 1360 N N . ASN A 1 170 ? -10.734 6.681 -10.832 1.00 73.75 170 ASN A N 1
ATOM 1361 C CA . ASN A 1 170 ? -9.974 7.668 -11.590 1.00 73.75 170 ASN A CA 1
ATOM 1362 C C . ASN A 1 170 ? -8.751 8.177 -10.806 1.00 73.75 170 ASN A C 1
ATOM 1364 O O . ASN A 1 170 ? -7.661 8.260 -11.364 1.00 73.75 170 ASN A O 1
ATOM 1368 N N . ASP A 1 171 ? -8.895 8.439 -9.504 1.00 78.81 171 ASP A N 1
ATOM 1369 C CA . ASP A 1 171 ? -7.785 8.802 -8.617 1.00 78.81 171 ASP A CA 1
ATOM 1370 C C . ASP A 1 171 ? -6.712 7.712 -8.593 1.00 78.81 171 ASP A C 1
ATOM 1372 O O . ASP A 1 171 ? -5.532 8.019 -8.714 1.00 78.81 171 ASP A O 1
ATOM 1376 N N . ILE A 1 172 ? -7.096 6.437 -8.476 1.00 75.06 172 ILE A N 1
ATOM 1377 C CA . ILE A 1 172 ? -6.147 5.313 -8.482 1.00 75.06 172 ILE A CA 1
ATOM 1378 C C . ILE A 1 172 ? -5.399 5.231 -9.818 1.00 75.06 172 ILE A C 1
ATOM 1380 O O . ILE A 1 172 ? -4.183 5.025 -9.835 1.00 75.06 172 ILE A O 1
ATOM 1384 N N . TYR A 1 173 ? -6.113 5.383 -10.934 1.00 78.19 173 TYR A N 1
ATOM 1385 C CA . TYR A 1 173 ? -5.511 5.365 -12.264 1.00 78.19 173 TYR A CA 1
ATOM 1386 C C . TYR A 1 173 ? -4.518 6.524 -12.446 1.00 78.19 173 TYR A C 1
ATOM 1388 O O . TYR A 1 173 ? -3.357 6.302 -12.795 1.00 78.19 173 TYR A O 1
ATOM 1396 N N . ASN A 1 174 ? -4.941 7.748 -12.126 1.00 82.62 174 ASN A N 1
ATOM 1397 C CA . ASN A 1 174 ? -4.105 8.941 -12.244 1.00 82.62 174 ASN A CA 1
ATOM 1398 C C . ASN A 1 174 ? -2.923 8.912 -11.275 1.00 82.62 174 ASN A C 1
ATOM 1400 O O . ASN A 1 174 ? -1.819 9.290 -11.655 1.00 82.62 174 ASN A O 1
ATOM 1404 N N . TYR A 1 175 ? -3.114 8.386 -10.065 1.00 82.81 175 TYR A N 1
ATOM 1405 C CA . TYR A 1 175 ? -2.046 8.204 -9.088 1.00 82.81 175 TYR A CA 1
ATOM 1406 C C . TYR A 1 175 ? -0.894 7.375 -9.658 1.00 82.81 175 TYR A C 1
ATOM 1408 O O . TYR A 1 175 ? 0.258 7.795 -9.563 1.00 82.81 175 TYR A O 1
ATOM 1416 N N . ARG A 1 176 ? -1.191 6.243 -10.313 1.00 79.88 176 ARG A N 1
ATOM 1417 C CA . ARG A 1 176 ? -0.157 5.416 -10.959 1.00 79.88 176 ARG A CA 1
ATOM 1418 C C . ARG A 1 176 ? 0.616 6.209 -12.004 1.00 79.88 176 ARG A C 1
ATOM 1420 O O . ARG A 1 176 ? 1.842 6.195 -11.990 1.00 79.88 176 ARG A O 1
ATOM 1427 N N . ASN A 1 177 ? -0.098 6.942 -12.857 1.00 83.75 177 ASN A N 1
ATOM 1428 C CA . ASN A 1 177 ? 0.528 7.768 -13.884 1.00 83.75 177 ASN A CA 1
ATOM 1429 C C . ASN A 1 177 ? 1.430 8.840 -13.261 1.00 83.75 177 ASN A C 1
ATOM 1431 O O . ASN A 1 177 ? 2.561 9.014 -13.710 1.00 83.75 177 ASN A O 1
ATOM 1435 N N . TYR A 1 178 ? 0.975 9.524 -12.209 1.00 89.88 178 TYR A N 1
ATOM 1436 C CA . TYR A 1 178 ? 1.764 10.549 -11.528 1.00 89.88 178 TYR A CA 1
ATOM 1437 C C . TYR A 1 178 ? 2.998 9.980 -10.833 1.00 89.88 178 TYR A C 1
ATOM 1439 O O . TYR A 1 178 ? 4.064 10.581 -10.942 1.00 89.88 178 TYR A O 1
ATOM 1447 N N . VAL A 1 179 ? 2.901 8.814 -10.186 1.00 84.81 179 VAL A N 1
ATOM 1448 C CA . VAL A 1 179 ? 4.069 8.126 -9.606 1.00 84.81 179 VAL A CA 1
ATOM 1449 C C . VAL A 1 179 ? 5.090 7.802 -10.697 1.00 84.81 179 VAL A C 1
ATOM 1451 O O . VAL A 1 179 ? 6.263 8.144 -10.554 1.00 84.81 179 VAL A O 1
ATOM 1454 N N . THR A 1 180 ? 4.654 7.237 -11.828 1.00 83.94 180 THR A N 1
ATOM 1455 C CA . THR A 1 180 ? 5.544 6.962 -12.965 1.00 83.94 180 THR A CA 1
ATOM 1456 C C . THR A 1 180 ? 6.225 8.234 -13.473 1.00 83.94 180 THR A C 1
ATOM 1458 O O . THR A 1 180 ? 7.446 8.255 -13.608 1.00 83.94 180 THR A O 1
ATOM 1461 N N . HIS A 1 181 ? 5.472 9.315 -13.703 1.00 87.12 181 HIS A N 1
ATOM 1462 C CA . HIS A 1 181 ? 6.032 10.584 -14.185 1.00 87.12 181 HIS A CA 1
ATOM 1463 C C . HIS A 1 181 ? 6.994 11.227 -13.181 1.00 87.12 181 HIS A C 1
ATOM 1465 O O . HIS A 1 181 ? 7.998 11.819 -13.579 1.00 87.12 181 HIS A O 1
ATOM 1471 N N . PHE A 1 182 ? 6.700 11.121 -11.887 1.00 89.38 182 PHE A N 1
ATOM 1472 C CA . PHE A 1 182 ? 7.556 11.642 -10.830 1.00 89.38 182 PHE A CA 1
ATOM 1473 C C . PHE A 1 182 ? 8.890 10.889 -10.772 1.00 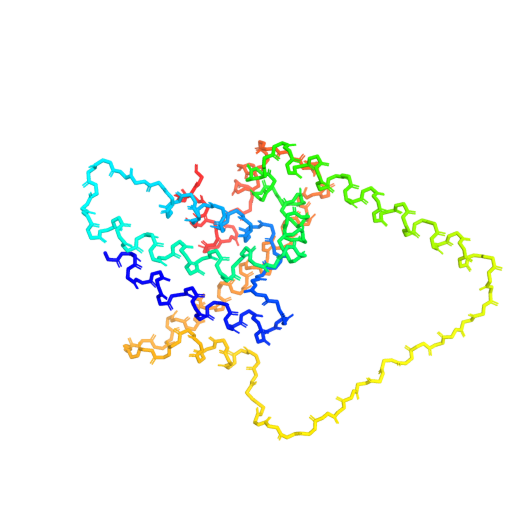89.38 182 PHE A C 1
ATOM 1475 O O . PHE A 1 182 ? 9.950 11.513 -10.742 1.00 89.38 182 PHE A O 1
ATOM 1482 N N . ASN A 1 183 ? 8.857 9.561 -10.877 1.00 86.75 183 ASN A N 1
ATOM 1483 C CA . ASN A 1 1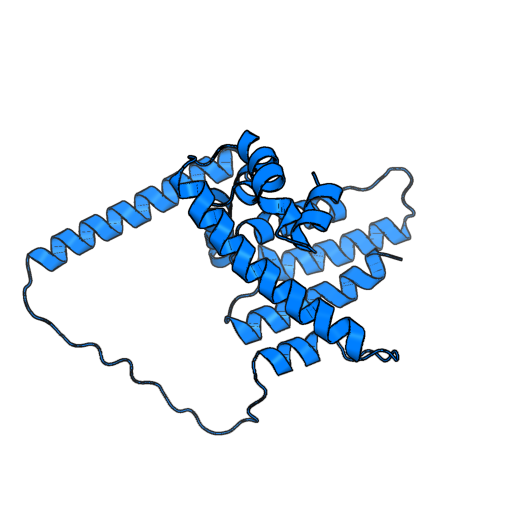83 ? 10.061 8.731 -10.839 1.00 86.75 183 ASN A CA 1
ATOM 1484 C C . ASN A 1 183 ? 10.981 8.902 -12.056 1.00 86.75 183 ASN A C 1
ATOM 1486 O O . ASN A 1 183 ? 12.168 8.606 -11.965 1.00 86.75 183 ASN A O 1
ATOM 1490 N N . LEU A 1 184 ? 10.479 9.421 -13.185 1.00 88.19 184 LEU A N 1
ATOM 1491 C CA . LEU A 1 184 ? 11.339 9.802 -14.316 1.00 88.19 184 LEU A CA 1
ATOM 1492 C C . LEU A 1 184 ? 12.297 10.950 -13.962 1.00 88.19 184 LEU A C 1
ATOM 1494 O O . LEU A 1 184 ? 13.332 11.108 -14.605 1.00 88.19 184 LEU A O 1
ATOM 1498 N N . LYS A 1 185 ? 11.944 11.769 -12.966 1.00 90.00 185 LYS A N 1
ATOM 1499 C CA . LYS A 1 185 ? 12.698 12.969 -12.569 1.00 90.00 185 LYS A CA 1
ATOM 1500 C C . LYS A 1 185 ? 13.387 12.821 -11.218 1.00 90.00 185 LYS A C 1
ATOM 1502 O O . LYS A 1 185 ? 14.324 13.562 -10.929 1.00 90.00 185 LYS A O 1
ATOM 1507 N N . HIS A 1 186 ? 12.931 11.883 -10.394 1.00 86.00 186 HIS A N 1
ATOM 1508 C CA . HIS A 1 186 ? 13.375 11.735 -9.018 1.00 86.00 186 HIS A CA 1
ATOM 1509 C C . HIS A 1 186 ? 13.695 10.274 -8.707 1.00 86.00 186 HIS A C 1
ATOM 1511 O O . HIS A 1 186 ? 12.908 9.377 -8.994 1.00 86.00 186 HIS A O 1
ATOM 1517 N N . LYS A 1 187 ? 14.853 10.037 -8.087 1.00 83.38 187 LYS A N 1
ATOM 1518 C CA . LYS A 1 187 ? 15.171 8.724 -7.514 1.00 83.38 187 LYS A CA 1
ATOM 1519 C C . LYS A 1 187 ? 14.356 8.510 -6.232 1.00 83.38 187 LYS A C 1
ATOM 1521 O O . LYS A 1 187 ? 14.076 9.504 -5.568 1.00 83.38 187 LYS A O 1
ATOM 1526 N N . PRO A 1 188 ? 14.011 7.265 -5.858 1.00 75.25 188 PRO A N 1
ATOM 1527 C CA . PRO A 1 188 ? 13.310 6.991 -4.603 1.00 75.25 188 PRO A CA 1
ATOM 1528 C C . PRO A 1 188 ? 14.056 7.570 -3.389 1.00 75.25 188 PRO A C 1
ATOM 1530 O O . PRO A 1 188 ? 15.226 7.260 -3.177 1.00 75.25 188 PRO A O 1
ATOM 1533 N N . ASP A 1 189 ? 13.383 8.424 -2.614 1.00 76.94 189 ASP A N 1
ATOM 1534 C CA . ASP A 1 189 ? 13.912 9.066 -1.404 1.00 76.94 189 ASP A CA 1
ATOM 1535 C C . ASP A 1 189 ? 12.766 9.396 -0.425 1.00 76.94 189 ASP A C 1
ATOM 1537 O O . ASP A 1 189 ? 11.635 9.673 -0.834 1.00 76.94 189 ASP A O 1
ATOM 1541 N N . ILE A 1 190 ? 13.048 9.343 0.882 1.00 72.62 190 ILE A N 1
ATOM 1542 C CA . ILE A 1 190 ? 12.056 9.502 1.959 1.00 72.62 190 ILE A CA 1
ATOM 1543 C C . ILE A 1 190 ? 11.431 10.906 1.948 1.00 72.62 190 ILE A C 1
ATOM 1545 O O . ILE A 1 190 ? 10.224 11.048 2.165 1.00 72.62 190 ILE A O 1
ATOM 1549 N N . ALA A 1 191 ? 12.221 11.948 1.678 1.00 79.81 191 ALA A N 1
ATOM 1550 C CA . ALA A 1 191 ? 11.760 13.336 1.694 1.00 79.81 191 ALA A CA 1
ATOM 1551 C C . ALA A 1 191 ? 10.814 13.661 0.524 1.00 79.81 191 ALA A C 1
ATOM 1553 O O . ALA A 1 191 ? 10.073 14.647 0.562 1.00 79.81 191 ALA A O 1
ATOM 1554 N N . LEU A 1 192 ? 10.800 12.818 -0.511 1.00 84.25 192 L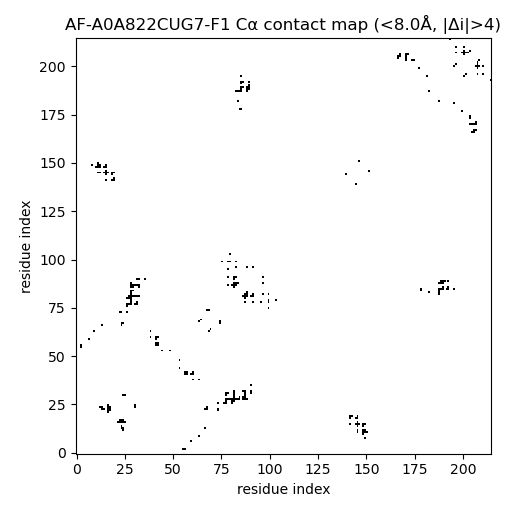EU A N 1
ATOM 1555 C CA . LEU A 1 192 ? 10.039 13.063 -1.730 1.00 84.25 192 LEU A CA 1
ATOM 1556 C C . LEU A 1 192 ? 8.546 12.760 -1.604 1.00 84.25 192 LEU A C 1
ATOM 1558 O O . LEU A 1 192 ? 7.782 13.234 -2.440 1.00 84.25 192 LEU A O 1
ATOM 1562 N N . SER A 1 193 ? 8.107 12.038 -0.567 1.00 82.00 193 SER A N 1
ATOM 1563 C CA . SER A 1 193 ? 6.676 11.793 -0.326 1.00 82.00 193 SER A CA 1
ATOM 1564 C C . SER A 1 193 ? 5.901 13.111 -0.196 1.00 82.00 193 SER A C 1
ATOM 1566 O O . SER A 1 193 ? 4.907 13.333 -0.890 1.00 82.00 193 SER A O 1
ATOM 1568 N N . SER A 1 194 ? 6.403 14.047 0.617 1.00 82.12 194 SER A N 1
ATOM 1569 C CA . SER A 1 194 ? 5.775 15.362 0.804 1.00 82.12 194 SER A CA 1
ATOM 1570 C C . SER A 1 194 ? 5.772 16.186 -0.485 1.00 82.12 194 SER A C 1
ATOM 1572 O O . SER A 1 194 ? 4.770 16.818 -0.813 1.00 82.12 194 SER A O 1
ATOM 1574 N N . ILE A 1 195 ? 6.865 16.136 -1.251 1.00 86.88 195 ILE A N 1
ATOM 1575 C CA . ILE A 1 195 ? 6.999 16.849 -2.530 1.00 86.88 195 ILE A CA 1
ATOM 1576 C C . ILE A 1 195 ? 6.031 16.274 -3.573 1.00 86.88 195 ILE A C 1
ATOM 1578 O O . ILE A 1 195 ? 5.383 17.031 -4.301 1.00 86.88 195 ILE A O 1
ATOM 1582 N N . PHE A 1 196 ? 5.874 14.949 -3.615 1.00 89.31 196 PHE A N 1
ATOM 1583 C CA . PHE A 1 196 ? 4.913 14.278 -4.485 1.00 89.31 196 PHE A CA 1
ATOM 1584 C C . PHE A 1 196 ? 3.487 14.768 -4.207 1.00 89.31 196 PHE A C 1
ATOM 1586 O O . PHE A 1 196 ? 2.788 15.195 -5.127 1.00 89.31 196 PHE A O 1
ATOM 1593 N N . TRP A 1 197 ? 3.062 14.784 -2.940 1.00 87.19 197 TRP A N 1
ATOM 1594 C CA . TRP A 1 197 ? 1.709 15.224 -2.587 1.00 87.19 197 TRP A CA 1
ATOM 1595 C C . TRP A 1 197 ? 1.487 16.724 -2.764 1.00 87.19 197 TRP A C 1
ATOM 1597 O O . TRP A 1 197 ? 0.380 17.126 -3.117 1.00 87.19 197 TRP A O 1
ATOM 1607 N N . GLN A 1 198 ? 2.516 17.553 -2.595 1.00 86.75 198 GLN A N 1
ATOM 1608 C CA . GLN A 1 198 ? 2.436 18.972 -2.953 1.00 86.75 198 GLN A CA 1
ATOM 1609 C C . GLN A 1 198 ? 2.246 19.166 -4.463 1.00 86.75 198 GLN A C 1
ATOM 1611 O O . GLN A 1 198 ? 1.470 20.025 -4.875 1.00 86.75 198 GLN A O 1
ATOM 1616 N N . SER A 1 199 ? 2.908 18.342 -5.279 1.00 89.19 199 SER A N 1
ATOM 1617 C CA . SER A 1 199 ? 2.888 18.460 -6.742 1.00 89.19 199 SER A CA 1
ATOM 1618 C C . SER A 1 199 ? 1.603 17.910 -7.370 1.00 89.19 199 SER A C 1
ATOM 1620 O O . SER A 1 199 ? 1.048 18.525 -8.281 1.00 89.19 199 SER A O 1
ATOM 1622 N N . TYR A 1 200 ? 1.116 16.765 -6.876 1.00 89.88 200 TYR A N 1
ATOM 1623 C CA . TYR A 1 200 ? 0.017 16.019 -7.503 1.00 89.88 200 TYR A CA 1
ATOM 1624 C C . TYR A 1 200 ? -1.224 15.855 -6.621 1.00 89.88 200 TYR A C 1
ATOM 1626 O O . TYR A 1 200 ? -2.290 15.488 -7.111 1.00 89.88 200 TYR A O 1
ATOM 1634 N N . GLY A 1 201 ? -1.140 16.146 -5.320 1.00 84.31 201 GLY A N 1
ATOM 1635 C CA . GLY A 1 201 ? -2.230 15.875 -4.378 1.00 84.31 201 GLY A CA 1
ATOM 1636 C C . GLY A 1 201 ? -3.517 16.640 -4.682 1.00 84.31 201 GLY A C 1
ATOM 1637 O O . GLY A 1 201 ? -4.601 16.103 -4.482 1.00 84.31 201 GLY A O 1
ATOM 1638 N N . GLN A 1 202 ? -3.428 17.855 -5.232 1.00 86.94 202 GLN A N 1
ATOM 1639 C CA . GLN A 1 202 ? -4.618 18.617 -5.639 1.00 86.94 202 GLN A CA 1
ATOM 1640 C C . GLN A 1 202 ? -5.340 18.005 -6.850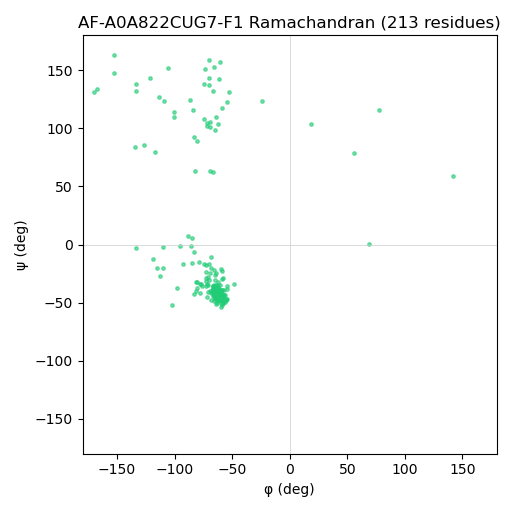 1.00 86.94 202 GLN A C 1
ATOM 1642 O O . GLN A 1 202 ? -6.542 18.206 -7.004 1.00 86.94 202 GLN A O 1
ATOM 1647 N N . GLN A 1 203 ? -4.631 17.234 -7.681 1.00 88.94 203 GLN A N 1
ATOM 1648 C CA . GLN A 1 203 ? -5.198 16.539 -8.843 1.00 88.94 203 GLN A CA 1
ATOM 1649 C C . GLN A 1 203 ? -5.794 15.172 -8.472 1.00 88.94 203 GLN A C 1
ATOM 1651 O O . GLN A 1 203 ? -6.354 14.489 -9.327 1.00 88.94 203 GLN A O 1
ATOM 1656 N N . LEU A 1 204 ? -5.700 14.784 -7.196 1.00 83.25 204 LEU A N 1
ATOM 1657 C CA . LEU A 1 204 ? -6.244 13.550 -6.640 1.00 83.25 204 LEU A CA 1
ATOM 1658 C C . LEU A 1 204 ? -7.310 13.886 -5.577 1.00 83.25 204 LEU A C 1
ATOM 1660 O O . LEU A 1 204 ? -7.011 13.893 -4.380 1.00 83.25 204 LEU A O 1
ATOM 1664 N N . PRO A 1 205 ? -8.549 14.225 -5.981 1.00 75.75 205 PRO A N 1
ATOM 1665 C CA . 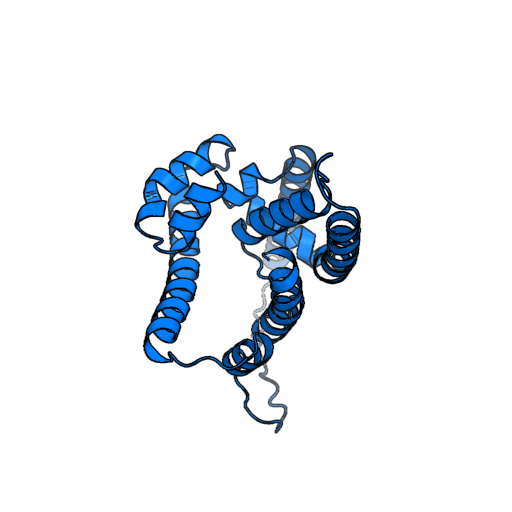PRO A 1 205 ? -9.606 14.714 -5.096 1.00 75.75 205 PRO A CA 1
ATOM 1666 C C . PRO A 1 205 ? -9.852 13.905 -3.818 1.00 75.75 205 PRO A C 1
ATOM 1668 O O . PRO A 1 205 ? -10.245 14.482 -2.798 1.00 75.75 205 PRO A O 1
ATOM 1671 N N . ILE A 1 206 ? -9.684 12.584 -3.869 1.00 77.25 206 ILE A N 1
ATOM 1672 C CA . ILE A 1 206 ? -9.913 11.673 -2.746 1.00 77.25 206 ILE A CA 1
ATOM 1673 C C . ILE A 1 206 ? -8.581 11.269 -2.124 1.00 77.25 206 ILE A C 1
ATOM 1675 O O . ILE A 1 206 ? -8.412 11.435 -0.912 1.00 77.25 206 ILE A O 1
ATOM 1679 N N . LEU A 1 207 ? -7.628 10.782 -2.923 1.00 70.94 207 LEU A N 1
ATOM 1680 C CA . LEU A 1 207 ? -6.339 10.323 -2.396 1.00 70.94 207 LEU A CA 1
ATOM 1681 C C . LEU A 1 207 ? -5.509 11.474 -1.812 1.00 70.94 207 LEU A C 1
ATOM 1683 O O . LEU A 1 207 ? -4.899 11.297 -0.762 1.00 70.94 207 LEU A O 1
ATOM 1687 N N . GLY A 1 208 ? -5.554 12.666 -2.403 1.00 73.94 208 GLY A N 1
ATOM 1688 C CA . GLY A 1 208 ? -4.895 13.865 -1.882 1.00 73.94 208 GLY A CA 1
ATOM 1689 C C . GLY A 1 208 ? -5.483 14.348 -0.556 1.00 73.94 208 GLY A C 1
ATOM 1690 O O . GLY A 1 208 ? -4.738 14.682 0.364 1.00 73.94 208 GLY A O 1
ATOM 1691 N N . LYS A 1 209 ? -6.814 14.303 -0.394 1.00 73.88 209 LYS A N 1
ATOM 1692 C CA . LYS A 1 209 ? -7.468 14.602 0.897 1.00 73.88 209 LYS A CA 1
ATOM 1693 C C . LYS A 1 209 ? -7.130 13.570 1.969 1.00 73.88 209 LYS A C 1
ATOM 1695 O O . LYS A 1 209 ? -7.023 13.919 3.141 1.00 73.88 209 LYS A O 1
ATOM 1700 N N . LEU A 1 210 ? -7.008 12.298 1.587 1.00 68.62 210 LEU A N 1
ATOM 1701 C CA . LEU A 1 210 ? -6.545 11.234 2.479 1.00 68.62 210 LEU A CA 1
ATOM 1702 C C . LEU A 1 210 ? -5.092 11.470 2.889 1.00 68.62 210 LEU A C 1
ATOM 1704 O O . LEU A 1 210 ? -4.801 11.439 4.079 1.00 68.62 210 LEU A O 1
ATOM 1708 N N . ALA A 1 211 ? -4.212 11.779 1.939 1.00 67.88 211 ALA A N 1
ATOM 1709 C CA . ALA A 1 211 ? -2.808 12.061 2.205 1.00 67.88 211 ALA A CA 1
ATOM 1710 C C . ALA A 1 211 ? -2.631 13.218 3.199 1.00 67.88 211 ALA A C 1
ATOM 1712 O O . ALA A 1 211 ? -1.927 13.049 4.185 1.00 67.88 211 ALA A O 1
ATOM 1713 N N . GLN A 1 212 ? -3.360 14.327 3.031 1.00 69.38 212 GLN A N 1
ATOM 1714 C CA . GLN A 1 212 ? -3.343 15.470 3.964 1.00 69.38 212 GLN A CA 1
ATOM 1715 C C . GLN A 1 212 ? -3.769 15.135 5.402 1.00 69.38 212 GLN A C 1
ATOM 1717 O O . GLN A 1 212 ? -3.494 15.902 6.317 1.00 69.38 212 GLN A O 1
ATOM 1722 N N . LYS A 1 213 ? -4.506 14.038 5.609 1.00 63.84 213 LYS A N 1
ATOM 1723 C CA . LYS A 1 213 ? -4.943 13.607 6.945 1.00 63.84 213 LYS A CA 1
ATOM 1724 C C . LYS A 1 213 ? -3.978 12.626 7.602 1.00 63.84 213 LYS A C 1
ATOM 1726 O O . LYS A 1 213 ? -4.126 12.361 8.793 1.00 63.84 213 LYS A O 1
ATOM 1731 N N . ILE A 1 214 ? -3.081 12.017 6.826 1.00 59.03 214 ILE A N 1
ATOM 1732 C CA . ILE A 1 214 ? -2.215 10.923 7.281 1.00 59.03 214 ILE A CA 1
ATOM 1733 C C . ILE A 1 214 ? -0.729 11.337 7.256 1.00 59.03 214 ILE A C 1
ATOM 1735 O O . ILE A 1 214 ? 0.071 10.715 7.959 1.00 59.03 214 ILE A O 1
ATOM 1739 N N . LEU A 1 215 ? -0.358 12.366 6.489 1.00 58.84 215 LEU A N 1
ATOM 1740 C CA . LEU A 1 215 ? 0.960 13.014 6.472 1.00 58.84 215 LEU A CA 1
ATOM 1741 C C . LEU A 1 215 ? 0.957 14.265 7.347 1.00 58.84 215 LEU A C 1
ATOM 1743 O O . LEU A 1 215 ? 1.967 14.448 8.058 1.00 58.84 215 LEU A O 1
#

Mean predicted aligned error: 13.6 Å

Radius of gyration: 20.73 Å; Cα contacts (8 Å, |Δi|>4): 169; chains: 1; bounding box: 54×42×61 Å